Protein AF-A0AAD7XPH2-F1 (afdb_monomer)

Mean predicted aligned error: 10.43 Å

Radius of gyration: 23.82 Å; Cα contacts (8 Å, |Δi|>4): 207; chains: 1; bounding box: 63×34×75 Å

Structure (mmCIF, N/CA/C/O backbone):
data_AF-A0AAD7XPH2-F1
#
_entry.id   AF-A0AAD7XPH2-F1
#
loop_
_atom_site.group_PDB
_atom_site.id
_atom_site.type_symbol
_atom_site.label_atom_id
_atom_site.label_alt_id
_atom_site.label_comp_id
_atom_site.label_asym_id
_atom_site.label_entity_id
_atom_site.label_seq_id
_atom_site.pdbx_PDB_ins_code
_atom_site.Cartn_x
_atom_site.Cartn_y
_atom_site.Cartn_z
_atom_site.occupancy
_atom_site.B_iso_or_equiv
_atom_site.auth_seq_id
_atom_site.auth_comp_id
_atom_site.auth_asym_id
_atom_site.auth_atom_id
_atom_site.pdbx_PDB_model_num
ATOM 1 N N . MET A 1 1 ? -13.932 5.373 -12.415 1.00 23.44 1 MET A N 1
ATOM 2 C CA . MET A 1 1 ? -13.764 6.294 -13.561 1.00 23.44 1 MET A CA 1
ATOM 3 C C . MET A 1 1 ? -12.693 5.701 -14.463 1.00 23.44 1 MET A C 1
ATOM 5 O O . MET A 1 1 ? -11.522 5.794 -14.139 1.00 23.44 1 MET A O 1
ATOM 9 N N . ILE A 1 2 ? -13.086 4.987 -15.521 1.00 21.42 2 ILE A N 1
ATOM 10 C CA . ILE A 1 2 ? -12.140 4.381 -16.469 1.00 21.42 2 ILE A CA 1
ATOM 11 C C . ILE A 1 2 ? -11.779 5.467 -17.479 1.00 21.42 2 ILE A C 1
ATOM 13 O O . ILE A 1 2 ? -12.581 5.780 -18.357 1.00 21.42 2 ILE A O 1
ATOM 17 N N . ILE A 1 3 ? -10.597 6.069 -17.351 1.00 23.25 3 ILE A N 1
ATOM 18 C CA . ILE A 1 3 ? -10.075 6.948 -18.399 1.00 23.25 3 ILE A CA 1
ATOM 19 C C . ILE A 1 3 ? -9.411 6.061 -19.458 1.00 23.25 3 ILE A C 1
ATOM 21 O O . ILE A 1 3 ? -8.191 5.896 -19.503 1.00 23.25 3 ILE A O 1
ATOM 25 N N . GLY A 1 4 ? -10.250 5.438 -20.286 1.00 20.78 4 GLY A N 1
ATOM 26 C CA . GLY A 1 4 ? -9.824 4.737 -21.488 1.00 20.78 4 GLY A CA 1
ATOM 27 C C . GLY A 1 4 ? -9.455 5.752 -22.563 1.00 20.78 4 GLY A C 1
ATOM 28 O O . GLY A 1 4 ? -10.333 6.333 -23.196 1.00 20.78 4 GLY A O 1
ATOM 29 N N . PHE A 1 5 ? -8.160 5.971 -22.779 1.00 29.34 5 PHE A N 1
ATOM 30 C CA . PHE A 1 5 ? -7.697 6.663 -23.977 1.00 29.34 5 PHE A CA 1
ATOM 31 C C . PHE A 1 5 ? -7.566 5.644 -25.107 1.00 29.34 5 PHE A C 1
ATOM 33 O O . PHE A 1 5 ? -6.634 4.843 -25.139 1.00 29.34 5 PHE A O 1
ATOM 40 N N . TYR A 1 6 ? -8.536 5.670 -26.016 1.00 24.45 6 TYR A N 1
ATOM 41 C CA . TYR A 1 6 ? -8.485 4.970 -27.293 1.00 24.45 6 TYR A CA 1
ATOM 42 C C . TYR A 1 6 ? -7.555 5.756 -28.229 1.00 24.45 6 TYR A C 1
ATOM 44 O O . TYR A 1 6 ? -7.819 6.927 -28.500 1.00 24.45 6 TYR A O 1
ATOM 52 N N . PHE A 1 7 ? -6.486 5.136 -28.730 1.00 37.47 7 PHE A N 1
ATOM 53 C CA . PHE A 1 7 ? -5.688 5.686 -29.831 1.00 37.47 7 PHE A CA 1
ATOM 54 C C . PHE A 1 7 ? -5.761 4.747 -31.047 1.00 37.47 7 PHE A C 1
ATOM 56 O O . PHE A 1 7 ? -5.757 3.526 -30.872 1.00 37.47 7 PHE A O 1
ATOM 63 N N . PRO A 1 8 ? -5.896 5.295 -32.270 1.00 29.11 8 PRO A N 1
ATOM 64 C CA . PRO A 1 8 ? -6.189 4.520 -33.472 1.00 29.11 8 PRO A CA 1
ATOM 65 C C . PRO A 1 8 ? -4.962 3.738 -33.971 1.00 29.11 8 PRO A C 1
ATOM 67 O O . PRO A 1 8 ? -3.827 4.096 -33.644 1.00 29.11 8 PRO A O 1
ATOM 70 N N . PRO A 1 9 ? -5.165 2.685 -34.790 1.00 36.00 9 PRO A N 1
ATOM 71 C CA . PRO A 1 9 ? -4.072 1.918 -35.366 1.00 36.00 9 PRO A CA 1
ATOM 72 C C . PRO A 1 9 ? -3.280 2.770 -36.365 1.00 36.00 9 PRO A C 1
ATOM 74 O O . PRO A 1 9 ? -3.823 3.578 -37.118 1.00 36.00 9 PRO A O 1
ATOM 77 N N . THR A 1 10 ? -1.970 2.569 -36.328 1.00 55.06 10 THR A N 1
ATOM 78 C CA . THR A 1 10 ? -0.914 3.262 -37.064 1.00 55.06 10 THR A CA 1
ATOM 79 C C . THR A 1 10 ? -1.165 3.382 -38.569 1.00 55.06 10 THR A C 1
ATOM 81 O O . THR A 1 10 ? -1.324 2.383 -39.265 1.00 55.06 10 THR A O 1
ATOM 84 N N . GLN A 1 11 ? -1.055 4.603 -39.105 1.00 38.31 11 GLN A N 1
ATOM 85 C CA . GLN A 1 11 ? -0.681 4.820 -40.505 1.00 38.31 11 GLN A CA 1
ATOM 86 C C . GLN A 1 11 ? 0.318 5.979 -40.638 1.00 38.31 11 GLN A C 1
ATOM 88 O O . GLN A 1 11 ? -0.019 7.141 -40.441 1.00 38.31 11 GLN A O 1
ATOM 93 N N . GLY A 1 12 ? 1.552 5.631 -41.016 1.00 40.09 12 GLY A N 1
ATOM 94 C CA . GLY A 1 12 ? 2.289 6.369 -42.046 1.00 40.09 12 GLY A CA 1
ATOM 95 C C . GLY A 1 12 ? 2.934 7.713 -41.705 1.00 40.09 12 GLY A C 1
ATOM 96 O O . GLY A 1 12 ? 2.915 8.587 -42.564 1.00 40.09 12 GLY A O 1
ATOM 97 N N . VAL A 1 13 ? 3.570 7.882 -40.542 1.00 37.12 13 VAL A N 1
ATOM 98 C CA . VAL A 1 13 ? 4.530 8.992 -40.361 1.00 37.12 13 VAL A CA 1
ATOM 99 C C . VAL A 1 13 ? 5.952 8.424 -40.339 1.00 37.12 13 VAL A C 1
ATOM 101 O O . VAL A 1 13 ? 6.244 7.586 -39.482 1.00 37.12 13 VAL A O 1
ATOM 104 N N . PRO A 1 14 ? 6.843 8.824 -41.267 1.00 37.56 14 PRO A N 1
ATOM 105 C CA . PRO A 1 14 ? 8.228 8.379 -41.244 1.00 37.56 14 PRO A CA 1
ATOM 106 C C . PRO A 1 14 ? 8.937 9.008 -40.037 1.00 37.56 14 PRO A C 1
ATOM 108 O O . PRO A 1 14 ? 9.047 10.227 -39.929 1.00 37.56 14 PRO A O 1
ATOM 111 N N . LEU A 1 15 ? 9.394 8.158 -39.115 1.00 45.56 15 LEU A N 1
ATOM 112 C CA . LEU A 1 15 ? 10.233 8.518 -37.972 1.00 45.56 15 LEU A CA 1
ATOM 113 C C . LEU A 1 15 ? 11.634 8.884 -38.479 1.00 45.56 15 LEU A C 1
ATOM 115 O O . LEU A 1 15 ? 12.443 8.002 -38.756 1.00 45.56 15 LEU A O 1
ATOM 119 N N . VAL A 1 16 ? 11.912 10.179 -38.622 1.00 42.66 16 VAL A N 1
ATOM 120 C CA . VAL A 1 16 ? 13.263 10.694 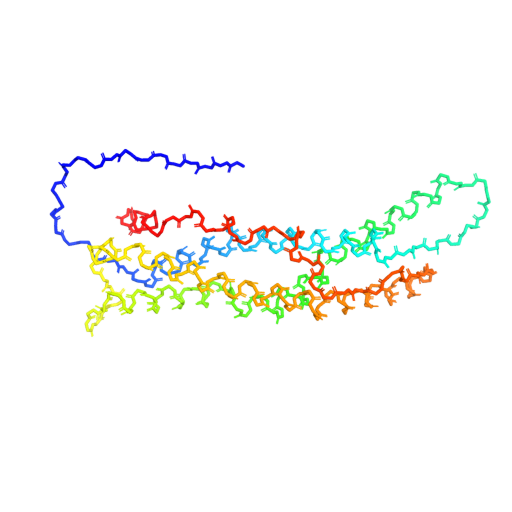-38.877 1.00 42.66 16 VAL A CA 1
ATOM 121 C C . VAL A 1 16 ? 13.888 11.125 -37.545 1.00 42.66 16 VAL A C 1
ATOM 123 O O . VAL A 1 16 ? 13.458 12.114 -36.971 1.00 42.66 16 VAL A O 1
ATOM 126 N N . ASN A 1 17 ? 14.866 10.320 -37.108 1.00 52.25 17 ASN A N 1
ATOM 127 C CA . ASN A 1 17 ? 16.106 10.582 -36.351 1.00 52.25 17 ASN A CA 1
ATOM 128 C C . ASN A 1 17 ? 16.144 11.477 -35.084 1.00 52.25 17 ASN A C 1
ATOM 130 O O . ASN A 1 17 ? 15.742 12.632 -35.100 1.00 52.25 17 ASN A O 1
ATOM 134 N N . ASP A 1 18 ? 16.823 10.920 -34.064 1.00 54.31 18 ASP A N 1
ATOM 135 C CA . ASP A 1 18 ? 17.390 11.516 -32.831 1.00 54.31 18 ASP A CA 1
ATOM 136 C C . ASP A 1 18 ? 16.492 11.790 -31.614 1.00 54.31 18 ASP A C 1
ATOM 138 O O . ASP A 1 18 ? 16.623 12.816 -30.957 1.00 54.31 18 ASP A O 1
ATOM 142 N N . ASP A 1 19 ? 15.687 10.810 -31.195 1.00 74.44 19 ASP A N 1
ATOM 143 C CA . ASP A 1 19 ? 15.034 10.873 -29.879 1.00 74.44 19 ASP A CA 1
ATOM 144 C C . ASP A 1 19 ? 15.706 9.933 -28.879 1.00 74.44 19 ASP A C 1
ATOM 146 O O . ASP A 1 19 ? 15.346 8.758 -28.750 1.00 74.44 19 ASP A O 1
ATOM 150 N N . TRP A 1 20 ? 16.708 10.465 -28.185 1.00 83.06 20 TRP A N 1
ATOM 151 C CA . TRP A 1 20 ? 17.305 9.856 -27.001 1.00 83.06 20 TRP A CA 1
ATOM 152 C C . TRP A 1 20 ? 16.447 10.175 -25.775 1.00 83.06 20 TRP A C 1
ATOM 154 O O . TRP A 1 20 ? 16.061 11.319 -25.555 1.00 83.06 20 TRP A O 1
ATOM 164 N N . VAL A 1 21 ? 16.160 9.170 -24.955 1.00 85.62 21 VAL A N 1
ATOM 165 C CA . VAL A 1 21 ? 15.344 9.307 -23.745 1.00 85.62 21 VAL A CA 1
ATOM 166 C C . VAL A 1 21 ? 16.246 9.279 -22.525 1.00 85.62 21 VAL A C 1
ATOM 168 O O . VAL A 1 21 ? 16.999 8.326 -22.354 1.00 85.62 21 VAL A O 1
ATOM 171 N N . GLN A 1 22 ? 16.137 10.291 -21.661 1.00 88.56 22 GLN A N 1
ATOM 172 C CA . GLN A 1 22 ? 16.806 10.326 -20.357 1.00 88.56 22 GLN A CA 1
ATOM 173 C C . GLN A 1 22 ? 16.155 9.307 -19.407 1.00 88.56 22 GLN A C 1
ATOM 175 O O . GLN A 1 22 ? 15.044 9.528 -18.916 1.00 88.56 22 GLN A O 1
ATOM 180 N N . VAL A 1 23 ? 16.850 8.199 -19.149 1.00 88.88 23 VAL A N 1
ATOM 181 C CA . VAL A 1 23 ? 16.379 7.046 -18.367 1.00 88.88 23 VAL A CA 1
ATOM 182 C C . VAL A 1 23 ? 16.017 7.453 -16.946 1.00 88.88 23 VAL A C 1
ATOM 184 O O . VAL A 1 23 ? 14.942 7.100 -16.475 1.00 88.88 23 VAL A O 1
ATOM 187 N N . ASP A 1 24 ? 16.853 8.259 -16.288 1.00 89.06 24 ASP A N 1
ATOM 188 C CA . ASP A 1 24 ? 16.606 8.700 -14.909 1.00 89.06 24 ASP A CA 1
ATOM 189 C C . ASP A 1 24 ? 15.318 9.516 -14.784 1.00 89.06 24 ASP A C 1
ATOM 191 O O . ASP A 1 24 ? 14.524 9.310 -13.866 1.00 89.06 24 ASP A O 1
ATOM 195 N N . ARG A 1 25 ? 15.069 1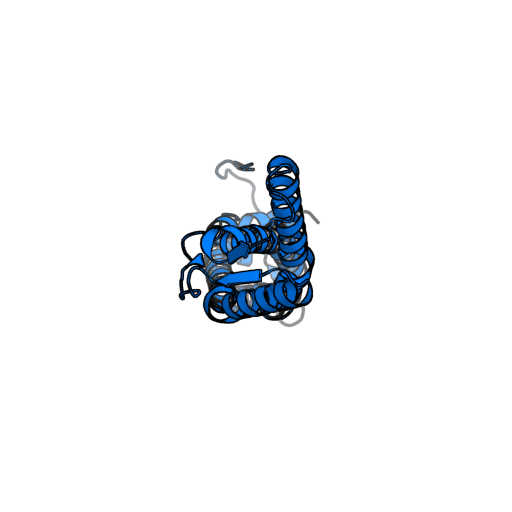0.412 -15.745 1.00 87.38 25 ARG A N 1
ATOM 196 C CA . ARG A 1 25 ? 13.858 11.239 -15.765 1.00 87.38 25 ARG A CA 1
ATOM 197 C C . ARG A 1 25 ? 12.620 10.393 -16.051 1.00 87.38 25 ARG A C 1
ATOM 199 O O . ARG A 1 25 ? 11.602 10.571 -15.389 1.00 87.38 25 ARG A O 1
ATOM 206 N N . LEU A 1 26 ? 12.703 9.463 -17.005 1.00 87.06 26 LEU A N 1
ATOM 207 C CA . LEU A 1 26 ? 11.619 8.517 -17.288 1.00 87.06 26 LEU A CA 1
ATOM 208 C C . LEU A 1 26 ? 11.301 7.659 -16.054 1.00 87.06 26 LEU A C 1
ATOM 210 O O . LEU A 1 26 ? 10.137 7.540 -15.677 1.00 87.06 26 LEU A O 1
ATOM 214 N N . ALA A 1 27 ? 12.328 7.119 -15.401 1.00 90.12 27 ALA A N 1
ATOM 215 C CA . ALA A 1 27 ? 12.192 6.291 -14.213 1.00 90.12 27 ALA A CA 1
ATOM 216 C C . ALA A 1 27 ? 11.533 7.041 -13.049 1.00 90.12 27 ALA A C 1
ATOM 218 O O . ALA A 1 27 ? 10.595 6.529 -12.444 1.00 90.12 27 ALA A O 1
ATOM 219 N N . GLN A 1 28 ? 11.960 8.277 -12.774 1.00 90.19 28 GLN A N 1
ATOM 220 C CA . GLN A 1 28 ? 11.346 9.128 -11.748 1.00 90.19 28 GLN A CA 1
ATOM 221 C C . GLN A 1 28 ? 9.880 9.463 -12.057 1.00 90.19 28 GLN A C 1
ATOM 223 O O . GLN A 1 28 ? 9.034 9.453 -11.158 1.00 90.19 28 GLN A O 1
ATOM 228 N N . HIS A 1 29 ? 9.554 9.730 -13.324 1.00 86.81 29 HIS A N 1
ATOM 229 C CA . HIS A 1 29 ? 8.175 10.001 -13.740 1.00 86.81 29 HIS A CA 1
ATOM 230 C C . HIS A 1 29 ? 7.276 8.781 -13.566 1.00 86.81 29 HIS A C 1
ATOM 232 O O . HIS A 1 29 ? 6.187 8.894 -13.010 1.00 86.81 29 HIS A O 1
ATOM 238 N N . MET A 1 30 ? 7.736 7.606 -13.988 1.00 86.81 30 MET A N 1
ATOM 239 C CA . MET A 1 30 ? 6.978 6.367 -13.811 1.00 86.81 30 MET A CA 1
ATOM 240 C C . MET A 1 30 ? 6.808 6.014 -12.333 1.00 86.81 30 MET A C 1
ATOM 242 O O . MET A 1 30 ? 5.706 5.692 -11.898 1.00 86.81 30 MET A O 1
ATOM 246 N N . ALA A 1 31 ? 7.879 6.135 -11.549 1.00 88.94 31 ALA A N 1
ATOM 247 C CA . ALA A 1 31 ? 7.855 5.837 -10.126 1.00 88.94 31 ALA A CA 1
ATOM 248 C C . ALA A 1 31 ? 6.913 6.756 -9.344 1.00 88.94 31 ALA A C 1
ATOM 250 O O . ALA A 1 31 ? 6.159 6.280 -8.499 1.00 88.94 31 ALA A O 1
ATOM 251 N N . SER A 1 32 ? 6.932 8.061 -9.629 1.00 87.62 32 SER A N 1
ATOM 252 C CA . SER A 1 32 ? 6.015 9.005 -8.981 1.00 87.62 32 SER A CA 1
ATOM 253 C C . SER A 1 32 ? 4.564 8.740 -9.380 1.00 87.62 32 SER A C 1
ATOM 255 O O . SER A 1 32 ? 3.703 8.716 -8.507 1.00 87.62 32 SER A O 1
ATOM 257 N N . HIS A 1 33 ? 4.293 8.441 -10.654 1.00 84.81 33 HIS A N 1
ATOM 258 C CA . HIS A 1 33 ? 2.954 8.054 -11.094 1.00 84.81 33 HIS A CA 1
ATOM 259 C C . HIS A 1 33 ? 2.452 6.791 -10.383 1.00 84.81 33 HIS A C 1
ATOM 261 O O . HIS A 1 33 ? 1.348 6.794 -9.851 1.00 84.81 33 HIS A O 1
ATOM 267 N N . TRP A 1 34 ? 3.252 5.721 -10.316 1.00 84.06 34 TRP A N 1
ATOM 268 C CA . TRP A 1 34 ? 2.865 4.527 -9.558 1.00 84.06 34 TRP A CA 1
ATOM 269 C C . TRP A 1 34 ? 2.620 4.829 -8.088 1.00 84.06 34 TRP A C 1
ATOM 271 O O . TRP A 1 34 ? 1.635 4.360 -7.525 1.00 84.06 34 TRP A O 1
ATOM 281 N N . HIS A 1 35 ? 3.487 5.624 -7.468 1.00 85.88 35 HIS A N 1
ATOM 282 C CA . HIS A 1 35 ? 3.354 5.941 -6.057 1.00 85.88 35 HIS A CA 1
ATOM 283 C C . HIS A 1 35 ? 2.054 6.694 -5.753 1.00 85.88 35 HIS A C 1
ATOM 285 O O . HIS A 1 35 ? 1.261 6.226 -4.940 1.00 85.88 35 HIS A O 1
ATOM 291 N N . PHE A 1 36 ? 1.812 7.812 -6.440 1.00 86.06 36 PHE A N 1
ATOM 292 C CA . PHE A 1 36 ? 0.704 8.713 -6.120 1.00 86.06 36 PHE A CA 1
ATOM 293 C C . PHE A 1 36 ? -0.636 8.270 -6.713 1.00 86.06 36 PHE A C 1
ATOM 295 O O . PHE A 1 36 ? -1.660 8.360 -6.041 1.00 86.06 36 PHE A O 1
ATOM 302 N N . ASP A 1 37 ? -0.654 7.765 -7.948 1.00 82.44 37 ASP A N 1
ATOM 303 C CA . ASP A 1 37 ? -1.921 7.469 -8.631 1.00 82.44 37 ASP A CA 1
ATOM 304 C C . ASP A 1 37 ? -2.436 6.053 -8.336 1.00 82.44 37 ASP A C 1
ATOM 306 O O . ASP A 1 37 ? -3.615 5.774 -8.562 1.00 82.44 37 ASP A O 1
ATOM 310 N N . HIS A 1 38 ? -1.579 5.162 -7.820 1.00 83.31 38 HIS A N 1
ATOM 311 C CA . HIS A 1 38 ? -1.920 3.749 -7.620 1.00 83.31 38 HIS A CA 1
ATOM 312 C C . HIS A 1 38 ? -1.668 3.267 -6.194 1.00 83.31 38 HIS A C 1
ATOM 314 O O . HIS A 1 38 ? -2.590 2.797 -5.527 1.00 83.31 38 HIS A O 1
ATOM 320 N N . LEU A 1 39 ? -0.433 3.388 -5.704 1.00 84.88 39 LEU A N 1
ATOM 321 C CA . LEU A 1 39 ? -0.029 2.751 -4.451 1.00 84.88 39 LEU A CA 1
ATOM 322 C C . LEU A 1 39 ? -0.565 3.476 -3.205 1.00 84.88 39 LEU A C 1
ATOM 324 O O . LEU A 1 39 ? -1.019 2.812 -2.277 1.00 84.88 39 LEU A O 1
ATOM 328 N N . GLU A 1 40 ? -0.571 4.811 -3.182 1.00 85.94 40 GLU A N 1
ATOM 329 C CA . GLU A 1 40 ? -1.169 5.594 -2.088 1.00 85.94 40 GLU A CA 1
ATOM 330 C C . GLU A 1 40 ? -2.687 5.353 -1.939 1.00 85.94 40 GLU A C 1
ATOM 332 O O . GLU A 1 40 ? -3.133 5.047 -0.824 1.00 85.94 40 GLU A O 1
ATOM 337 N N . PRO A 1 41 ? -3.502 5.413 -3.016 1.00 85.25 41 PRO A N 1
ATOM 338 C CA . PRO A 1 41 ? -4.914 5.046 -2.945 1.00 85.25 41 PRO A CA 1
ATOM 339 C C . PRO A 1 41 ? -5.131 3.617 -2.450 1.00 85.25 41 PRO A C 1
ATOM 341 O O . PRO A 1 41 ? -5.983 3.391 -1.590 1.00 85.25 41 PRO A O 1
ATOM 344 N N . LEU A 1 42 ? -4.333 2.663 -2.941 1.00 84.50 42 LEU A N 1
ATOM 345 C CA . LEU A 1 42 ? -4.406 1.268 -2.515 1.00 84.50 42 LEU A CA 1
ATOM 346 C C . LEU A 1 42 ? -4.120 1.114 -1.017 1.00 84.50 42 LEU A C 1
ATOM 348 O O . LEU A 1 42 ? -4.816 0.363 -0.329 1.00 84.50 42 LEU A O 1
ATOM 352 N N . ALA A 1 43 ? -3.118 1.826 -0.498 1.00 87.25 43 ALA A N 1
ATOM 353 C CA . ALA A 1 43 ? -2.801 1.830 0.924 1.00 87.25 43 ALA A CA 1
ATOM 354 C C . ALA A 1 43 ? -3.967 2.388 1.749 1.00 87.25 43 ALA A C 1
ATOM 356 O O . ALA A 1 43 ? -4.414 1.747 2.700 1.00 87.25 43 ALA A O 1
ATOM 357 N N . SER A 1 44 ? -4.511 3.539 1.339 1.00 88.00 44 SER A N 1
ATOM 358 C CA . SER A 1 44 ? -5.659 4.171 1.997 1.00 88.00 44 SER A CA 1
ATOM 359 C C . SER A 1 44 ? -6.887 3.254 2.030 1.00 88.00 44 SER A C 1
ATOM 361 O O . SER A 1 44 ? -7.496 3.060 3.086 1.00 88.00 44 SER A O 1
ATOM 363 N N . GLU A 1 45 ? -7.213 2.621 0.901 1.00 87.19 45 GLU A N 1
ATOM 364 C CA . GLU A 1 45 ? -8.329 1.679 0.805 1.00 87.19 45 GLU A CA 1
ATOM 365 C C . GLU A 1 45 ? -8.093 0.435 1.672 1.00 87.19 45 GLU A C 1
ATOM 367 O O . GLU A 1 45 ? -8.996 -0.013 2.383 1.00 87.19 45 GLU A O 1
ATOM 372 N N . SER A 1 46 ? -6.859 -0.071 1.702 1.00 87.56 46 SER A N 1
ATOM 373 C CA . SER A 1 46 ? -6.476 -1.185 2.572 1.00 87.56 46 SER A CA 1
ATOM 374 C C . SER A 1 46 ? -6.671 -0.834 4.049 1.00 87.56 46 SER A C 1
ATOM 376 O O . SER A 1 46 ? -7.222 -1.643 4.798 1.00 87.56 46 SER A O 1
ATOM 378 N N . TYR A 1 47 ? -6.313 0.381 4.488 1.00 90.88 47 TYR A N 1
ATOM 379 C CA . TYR A 1 47 ? -6.570 0.802 5.870 1.00 90.88 47 TYR A CA 1
ATOM 380 C C . TYR A 1 47 ? -8.065 0.842 6.188 1.00 90.88 47 TYR A C 1
ATOM 382 O O . TYR A 1 47 ? -8.498 0.399 7.259 1.00 90.88 47 TYR A O 1
ATOM 390 N N . ALA A 1 48 ? -8.864 1.379 5.263 1.00 89.50 48 ALA A N 1
ATOM 391 C CA . ALA A 1 48 ? -10.305 1.495 5.428 1.00 89.50 48 ALA A CA 1
ATOM 392 C C . ALA A 1 48 ? -10.963 0.118 5.580 1.00 89.50 48 ALA A C 1
ATOM 394 O O . ALA A 1 48 ? -11.774 -0.094 6.486 1.00 89.50 48 ALA A O 1
ATOM 395 N N . GLN A 1 49 ? -10.562 -0.843 4.752 1.00 89.06 49 GLN A N 1
ATOM 396 C CA . GLN A 1 49 ? -11.082 -2.203 4.813 1.00 89.06 49 GLN A CA 1
ATOM 397 C C . GLN A 1 49 ? -10.614 -2.954 6.062 1.00 89.06 49 GLN A C 1
ATOM 399 O O . GLN A 1 49 ? -11.445 -3.525 6.767 1.00 89.06 49 GLN A O 1
ATOM 404 N N . VAL A 1 50 ? -9.317 -2.907 6.387 1.00 89.75 50 VAL A N 1
ATOM 405 C CA . V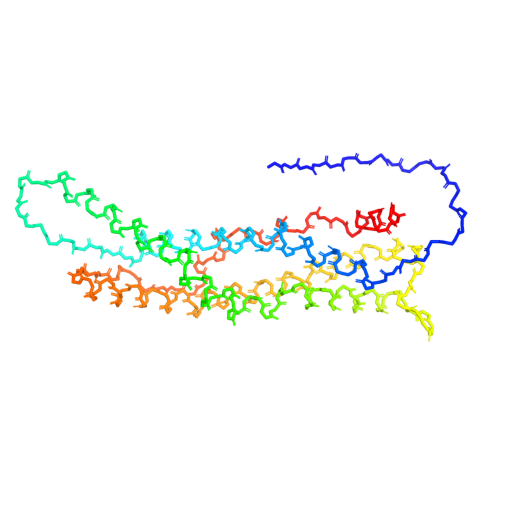AL A 1 50 ? -8.758 -3.565 7.582 1.00 89.75 50 VAL A CA 1
ATOM 406 C C . VAL A 1 50 ? -9.426 -3.045 8.853 1.00 89.75 50 VAL A C 1
ATOM 408 O O . VAL A 1 50 ? -9.872 -3.834 9.683 1.00 89.75 50 VAL A O 1
ATOM 411 N N . SER A 1 51 ? -9.534 -1.723 9.009 1.00 92.19 51 SER A N 1
ATOM 412 C CA . SER A 1 51 ? -10.174 -1.119 10.186 1.00 92.19 51 SER A CA 1
ATOM 413 C C . SER A 1 51 ? -11.651 -1.503 10.304 1.00 92.19 51 SER A C 1
ATOM 415 O O . SER A 1 51 ? -12.104 -1.851 11.394 1.00 92.19 51 SER A O 1
ATOM 417 N N . THR A 1 52 ? -12.383 -1.515 9.186 1.00 90.81 52 THR A N 1
ATOM 418 C CA . THR A 1 52 ? -13.787 -1.949 9.142 1.00 90.81 52 THR A CA 1
ATOM 419 C C . THR A 1 52 ? -13.921 -3.414 9.553 1.00 90.81 52 THR A C 1
ATOM 421 O O . THR A 1 52 ? -14.717 -3.728 10.436 1.00 90.81 52 THR A O 1
ATOM 424 N N . MET A 1 53 ? -13.103 -4.303 8.982 1.00 88.69 53 MET A N 1
ATOM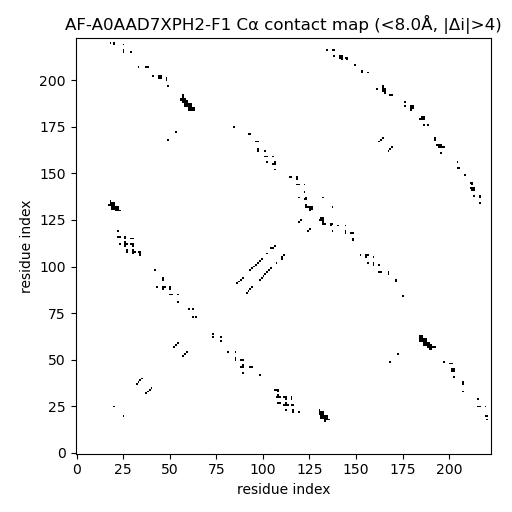 425 C CA . MET A 1 53 ? -13.101 -5.728 9.324 1.00 88.69 53 MET A CA 1
ATOM 426 C C . MET A 1 53 ? -12.788 -5.947 10.803 1.00 88.69 53 MET A C 1
ATOM 428 O O . MET A 1 53 ? -13.510 -6.667 11.486 1.00 88.69 53 MET A O 1
ATOM 432 N N . LEU A 1 54 ? -11.751 -5.296 11.330 1.00 89.44 54 LEU A N 1
ATOM 433 C CA . LEU A 1 54 ? -11.382 -5.415 12.739 1.00 89.44 54 LEU A CA 1
ATOM 434 C C . LEU A 1 54 ? -12.535 -5.015 13.670 1.00 89.44 54 LEU A C 1
ATOM 436 O O . LEU A 1 54 ? -12.854 -5.748 14.607 1.00 89.44 54 LEU A O 1
ATOM 440 N N . LEU A 1 55 ? -13.174 -3.876 13.405 1.00 89.62 55 LEU A N 1
ATOM 441 C CA . LEU A 1 55 ? -14.215 -3.331 14.277 1.00 89.62 55 LEU A CA 1
ATOM 442 C C . LEU A 1 55 ? -15.552 -4.066 14.161 1.00 89.62 55 LEU A C 1
ATOM 444 O O . LEU A 1 55 ? -16.256 -4.194 15.159 1.00 89.62 55 LEU A O 1
ATOM 448 N N . GLN A 1 56 ? -15.905 -4.565 12.976 1.00 87.94 56 GLN A N 1
ATOM 449 C CA . GLN A 1 56 ? -17.172 -5.267 12.759 1.00 87.94 56 GLN A CA 1
ATOM 450 C C . GLN A 1 56 ? -17.067 -6.758 13.106 1.00 87.94 56 GLN A C 1
ATOM 452 O O . GLN A 1 56 ? -17.883 -7.288 13.874 1.00 87.94 56 GLN A O 1
ATOM 457 N N . ASP A 1 57 ? -16.032 -7.421 12.587 1.00 87.88 57 ASP A N 1
ATOM 458 C CA . ASP A 1 57 ? -15.933 -8.881 12.574 1.00 87.88 57 ASP A CA 1
ATOM 459 C C . ASP A 1 57 ? -15.129 -9.426 13.765 1.00 87.88 57 ASP A C 1
ATOM 461 O O . ASP A 1 57 ? -15.363 -10.560 14.188 1.00 87.88 57 ASP A O 1
ATOM 465 N N . HIS A 1 58 ? -14.194 -8.652 14.328 1.00 89.06 58 HIS A N 1
ATOM 466 C CA . HIS A 1 58 ? -13.254 -9.158 15.341 1.00 89.06 58 HIS A CA 1
ATOM 467 C C . HIS A 1 58 ? -13.439 -8.569 16.736 1.00 89.06 58 HIS A C 1
ATOM 469 O O . HIS A 1 58 ? -13.043 -9.217 17.705 1.00 89.06 58 HIS A O 1
ATOM 475 N N . LEU A 1 59 ? -14.056 -7.397 16.870 1.00 88.25 59 LEU A N 1
ATOM 476 C CA . LEU A 1 59 ? -14.245 -6.726 18.155 1.00 88.25 59 LEU A CA 1
ATOM 477 C C . LEU A 1 59 ? -15.725 -6.648 18.535 1.00 88.25 59 LEU A C 1
ATOM 479 O O . LEU A 1 59 ? -16.599 -6.400 17.705 1.00 88.25 59 LEU A O 1
ATOM 483 N N . ASP A 1 60 ? -16.006 -6.874 19.815 1.00 87.06 60 ASP A N 1
ATOM 484 C CA . ASP A 1 60 ? -17.266 -6.510 20.450 1.00 87.06 60 ASP A CA 1
ATOM 485 C C . ASP A 1 60 ? -17.003 -5.530 21.589 1.00 87.06 60 ASP A C 1
ATOM 487 O O . ASP A 1 60 ? -16.164 -5.787 22.457 1.00 87.06 60 ASP A O 1
ATOM 491 N N . LEU A 1 61 ? -17.717 -4.407 21.560 1.00 85.88 61 LEU A N 1
ATOM 492 C CA . LEU A 1 61 ? -17.613 -3.344 22.554 1.00 85.88 61 LEU A CA 1
ATOM 493 C C . LEU A 1 61 ? -18.812 -3.423 23.493 1.00 85.88 61 LEU A C 1
ATOM 495 O O . LEU A 1 61 ? -19.958 -3.243 23.061 1.00 85.88 61 LEU A O 1
ATOM 499 N N . ASP A 1 62 ? -18.510 -3.661 24.763 1.00 82.75 62 ASP A N 1
ATOM 500 C CA . ASP A 1 62 ? -19.437 -3.644 25.885 1.00 82.75 62 ASP A CA 1
ATOM 501 C C . ASP A 1 62 ? -19.249 -2.308 26.614 1.00 82.75 62 ASP A C 1
ATOM 503 O O . ASP A 1 62 ? -18.324 -2.113 27.410 1.00 82.75 62 ASP A O 1
ATOM 507 N N . LEU A 1 63 ? -20.081 -1.340 26.236 1.00 74.38 63 LEU A N 1
ATOM 508 C CA . LEU A 1 63 ? -20.217 -0.097 26.979 1.00 74.38 63 LEU A CA 1
ATOM 509 C C . LEU A 1 63 ? -21.207 -0.384 28.104 1.00 74.38 63 LEU A C 1
ATOM 511 O O . LEU A 1 63 ? -22.335 -0.776 27.830 1.00 74.38 63 LEU A O 1
ATOM 515 N N . ASP A 1 64 ? -20.777 -0.245 29.352 1.00 66.88 64 ASP A N 1
ATOM 516 C CA . ASP A 1 64 ? -21.617 -0.518 30.519 1.00 66.88 64 ASP A CA 1
ATOM 517 C C . ASP A 1 64 ? -22.898 0.346 30.453 1.00 66.88 64 ASP A C 1
ATOM 519 O O . ASP A 1 64 ? -22.778 1.578 30.421 1.00 66.88 64 ASP A O 1
ATOM 523 N N . PRO A 1 65 ? -24.106 -0.248 30.368 1.00 56.16 65 PRO A N 1
ATOM 524 C CA . PRO A 1 65 ? -25.354 0.499 30.325 1.00 56.16 65 PRO A CA 1
ATOM 525 C C . PRO A 1 65 ? -25.625 1.050 31.723 1.00 56.16 65 PRO A C 1
ATOM 527 O O . PRO A 1 65 ? -26.246 0.414 32.573 1.00 56.16 65 PRO A O 1
ATOM 530 N N . ARG A 1 66 ? -25.109 2.246 31.993 1.00 56.38 66 ARG A N 1
ATOM 531 C CA . ARG A 1 66 ? -25.540 3.015 33.154 1.00 56.38 66 ARG A CA 1
ATOM 532 C C . ARG A 1 66 ? -26.903 3.609 32.789 1.00 56.38 66 ARG A C 1
ATOM 534 O O . ARG A 1 66 ? -26.948 4.579 32.049 1.00 56.38 66 ARG A O 1
ATOM 541 N N . ASP A 1 67 ? -27.950 2.956 33.292 1.00 52.09 67 ASP A N 1
ATOM 542 C CA . ASP A 1 67 ? -29.387 3.259 33.188 1.00 52.09 67 ASP A CA 1
ATOM 543 C C . ASP A 1 67 ? -30.121 2.809 31.902 1.00 52.09 67 ASP A C 1
ATOM 545 O O . ASP A 1 67 ? -29.812 3.189 30.777 1.00 52.09 67 ASP A O 1
ATOM 549 N N . GLU A 1 68 ? -31.146 1.964 32.096 1.00 53.72 68 GLU A N 1
ATOM 550 C CA . GLU A 1 68 ? -31.966 1.313 31.056 1.00 53.72 68 GLU A CA 1
ATOM 551 C C . GLU A 1 68 ? -32.939 2.266 30.318 1.00 53.72 68 GLU A C 1
ATOM 553 O O . GLU A 1 68 ? -33.611 1.836 29.378 1.00 53.72 68 GLU A O 1
ATOM 558 N N . ASP A 1 69 ? -33.002 3.550 30.695 1.00 55.44 69 ASP A N 1
ATOM 559 C CA . ASP A 1 69 ? -33.903 4.555 30.092 1.00 55.44 69 ASP A CA 1
ATOM 560 C C . ASP A 1 69 ? -33.277 5.285 28.873 1.00 55.44 69 ASP A C 1
ATOM 562 O O . ASP A 1 69 ? -33.990 5.903 28.084 1.00 55.44 69 ASP A O 1
ATOM 566 N N . ASP A 1 70 ? -31.965 5.116 28.635 1.00 56.22 70 ASP A N 1
ATOM 567 C CA . ASP A 1 70 ? -31.163 5.867 27.647 1.00 56.22 70 ASP A CA 1
ATOM 568 C C . ASP A 1 70 ? -30.595 4.981 26.508 1.00 56.22 70 ASP A C 1
ATOM 570 O O . ASP A 1 70 ? -29.467 5.139 26.031 1.00 56.22 70 ASP A O 1
ATOM 574 N N . ASN A 1 71 ? -31.389 4.024 26.012 1.00 61.22 71 ASN A N 1
ATOM 575 C CA . ASN A 1 71 ? -30.982 3.110 24.925 1.00 61.22 71 ASN A CA 1
ATOM 576 C C . ASN A 1 71 ? -30.525 3.824 23.634 1.00 61.22 71 ASN A C 1
ATOM 578 O O . ASN A 1 71 ? -29.701 3.291 22.885 1.00 61.22 71 ASN A O 1
ATOM 582 N N . VAL A 1 72 ? -31.055 5.020 23.352 1.00 63.25 72 VAL A N 1
ATOM 583 C CA . VAL A 1 72 ? -30.634 5.821 22.189 1.00 63.25 72 VAL A CA 1
ATOM 584 C C . VAL A 1 72 ? -29.234 6.399 22.411 1.00 63.25 72 VAL A C 1
ATOM 586 O O . VAL A 1 72 ? -28.392 6.305 21.516 1.00 63.25 72 VAL A O 1
ATOM 589 N N . ASP A 1 73 ? -28.949 6.911 23.608 1.00 73.56 73 ASP A N 1
ATOM 590 C CA . ASP A 1 73 ? -27.660 7.528 23.937 1.00 73.56 73 ASP A CA 1
ATOM 591 C C . ASP A 1 73 ? -26.536 6.490 24.015 1.00 73.56 73 ASP A C 1
ATOM 593 O O . ASP A 1 73 ? -25.408 6.758 23.597 1.00 73.56 73 ASP A O 1
ATOM 597 N N . HIS A 1 74 ? -26.850 5.262 24.436 1.00 76.56 74 HIS A N 1
ATOM 598 C CA . HIS A 1 74 ? -25.904 4.145 24.411 1.00 76.56 74 HIS A CA 1
ATOM 599 C C . HIS A 1 74 ? -25.483 3.754 22.988 1.00 76.56 74 HIS A C 1
ATOM 601 O O . HIS A 1 74 ? -24.292 3.597 22.704 1.00 76.56 74 HIS A O 1
ATOM 607 N N . GLY A 1 75 ? -26.449 3.657 22.068 1.00 78.94 75 GLY A N 1
ATOM 608 C CA . GLY A 1 75 ? -26.183 3.373 20.658 1.00 78.94 75 GLY A CA 1
ATOM 609 C C . GLY A 1 75 ? -25.343 4.464 19.990 1.00 78.94 75 GLY A C 1
ATOM 610 O O . GLY A 1 75 ? -24.410 4.154 19.243 1.00 78.94 75 GLY A O 1
ATOM 611 N N . VAL A 1 76 ? -25.623 5.733 20.307 1.00 85.12 76 VAL A N 1
ATOM 612 C CA . VAL A 1 76 ? -24.839 6.883 19.828 1.00 85.12 76 VAL A CA 1
ATOM 613 C C . VAL A 1 76 ? -23.419 6.849 20.389 1.00 85.12 76 VAL A C 1
ATOM 615 O O . VAL A 1 76 ? -22.464 6.989 19.626 1.00 85.12 76 VAL A O 1
ATOM 618 N N . LEU A 1 77 ? -23.250 6.597 21.689 1.00 84.75 77 LEU A N 1
ATOM 619 C CA . LEU A 1 77 ? -21.929 6.503 22.309 1.00 84.75 77 LEU A CA 1
ATOM 620 C C . LEU A 1 77 ? -21.107 5.355 21.707 1.00 84.75 77 LEU A C 1
ATOM 622 O O . LEU A 1 77 ? -19.926 5.529 21.405 1.00 84.75 77 LEU A O 1
ATOM 626 N N . LYS A 1 78 ? -21.731 4.194 21.469 1.00 85.12 78 LYS A N 1
ATOM 627 C CA . LYS A 1 78 ? -21.078 3.062 20.795 1.00 85.12 78 LYS A CA 1
ATOM 628 C C . LYS A 1 78 ? -20.615 3.437 19.395 1.00 85.12 78 LYS A C 1
ATOM 630 O O . LYS A 1 78 ? -19.472 3.143 19.048 1.00 85.12 78 LYS A O 1
ATOM 635 N N . ALA A 1 79 ? -21.466 4.104 18.618 1.00 87.25 79 ALA A N 1
ATOM 636 C CA . ALA A 1 79 ? -21.109 4.578 17.287 1.00 87.25 79 ALA A CA 1
ATOM 637 C C . ALA A 1 79 ? -19.920 5.552 17.336 1.00 87.25 79 ALA A C 1
ATOM 639 O O . ALA A 1 79 ? -18.940 5.340 16.630 1.00 87.25 79 ALA A O 1
ATOM 640 N N . GLN A 1 80 ? -19.938 6.535 18.241 1.00 89.44 80 GLN A N 1
ATOM 641 C CA . GLN A 1 80 ? -18.854 7.513 18.395 1.00 89.44 80 GLN A CA 1
ATOM 642 C C . GLN A 1 80 ? -17.519 6.873 18.795 1.00 89.44 80 GLN A C 1
ATOM 644 O O . GLN A 1 80 ? -16.466 7.259 18.288 1.00 89.44 80 GLN A O 1
ATOM 649 N N . VAL A 1 81 ? -17.543 5.876 19.685 1.00 89.62 81 VAL A N 1
ATOM 650 C CA . VAL A 1 81 ? -16.338 5.118 20.052 1.00 89.62 81 VAL A CA 1
ATOM 651 C C . VAL A 1 81 ? -15.804 4.345 18.847 1.00 89.62 81 VAL A C 1
ATOM 653 O O . VAL A 1 81 ? -14.602 4.384 18.588 1.00 89.62 81 VAL A O 1
ATOM 656 N N . ILE A 1 82 ? -16.676 3.660 18.099 1.00 90.19 82 ILE A N 1
ATOM 657 C CA . ILE A 1 82 ? -16.282 2.914 16.895 1.00 90.19 82 ILE A CA 1
ATOM 658 C C . ILE A 1 82 ? -15.671 3.861 15.861 1.00 90.19 82 ILE A C 1
ATOM 660 O O . ILE A 1 82 ? -14.582 3.581 15.368 1.00 90.19 82 ILE A O 1
ATOM 664 N N . GLU A 1 83 ? -16.316 4.993 15.583 1.00 91.12 83 GLU A N 1
ATOM 665 C CA . GLU A 1 83 ? -15.825 6.009 14.647 1.00 91.12 83 GLU A CA 1
ATOM 666 C C . GLU A 1 83 ? -14.475 6.588 15.091 1.00 91.12 83 GLU A C 1
ATOM 668 O O . GLU A 1 83 ? -13.550 6.709 14.285 1.00 91.12 83 GLU A O 1
ATOM 673 N N . GLY A 1 84 ? -14.322 6.888 16.384 1.00 92.31 84 GLY A N 1
ATOM 674 C CA . GLY A 1 84 ? -13.071 7.393 16.946 1.00 92.31 84 GLY A CA 1
ATOM 675 C C . GLY A 1 84 ? -11.921 6.393 16.812 1.00 92.31 84 GLY A C 1
ATOM 676 O O . GLY A 1 84 ? -10.824 6.755 16.381 1.00 92.31 84 GLY A O 1
ATOM 677 N N . VAL A 1 85 ? -12.171 5.118 17.122 1.00 92.00 85 VAL A N 1
ATOM 678 C CA . VAL A 1 85 ? -11.170 4.055 16.958 1.00 92.00 85 VAL A CA 1
ATOM 679 C C . VAL A 1 85 ? -10.863 3.823 15.483 1.00 92.00 85 VAL A C 1
ATOM 681 O O . VAL A 1 85 ? -9.695 3.708 15.122 1.00 92.00 85 VAL A O 1
ATOM 684 N N . GLN A 1 86 ? -11.875 3.799 14.616 1.00 93.50 86 GLN A N 1
ATOM 685 C CA . GLN A 1 86 ? -11.694 3.636 13.176 1.00 93.50 86 GLN A CA 1
ATOM 686 C C . GLN A 1 86 ? -10.816 4.747 12.594 1.00 93.50 86 GLN A C 1
ATOM 688 O O . GLN A 1 86 ? -9.872 4.459 11.859 1.00 93.50 86 GLN A O 1
ATOM 693 N N . SER A 1 87 ? -11.076 5.997 12.978 1.00 94.31 87 SER A N 1
ATOM 694 C CA . SER A 1 87 ? -10.275 7.157 12.583 1.00 94.31 87 SER A CA 1
ATOM 695 C C . SER A 1 87 ? -8.824 7.034 13.057 1.00 94.31 87 SER A C 1
ATOM 697 O O . SER A 1 87 ? -7.895 7.219 12.271 1.00 94.31 87 SER A O 1
ATOM 699 N N . TYR A 1 88 ? -8.602 6.619 14.309 1.00 93.31 88 TYR A N 1
ATOM 700 C CA . TYR A 1 88 ? -7.254 6.373 14.830 1.00 93.31 88 TYR A CA 1
ATOM 701 C C . TYR A 1 88 ? -6.518 5.257 14.071 1.00 93.31 88 TYR A C 1
ATOM 703 O O . TYR A 1 88 ? -5.331 5.384 13.754 1.00 93.31 88 TYR A O 1
ATOM 711 N N . LEU A 1 89 ? -7.221 4.170 13.742 1.00 93.50 89 LEU A N 1
ATOM 712 C CA . LEU A 1 89 ? -6.666 3.065 12.966 1.00 93.50 89 LEU A CA 1
ATOM 713 C C . LEU A 1 89 ? -6.237 3.515 11.571 1.00 93.50 89 LEU A C 1
ATOM 715 O O . LEU A 1 89 ? -5.106 3.244 11.175 1.00 93.50 89 LEU A O 1
ATOM 719 N N . GLN A 1 90 ? -7.121 4.205 10.851 1.00 92.81 90 GLN A N 1
ATOM 720 C CA . GLN A 1 90 ? -6.888 4.631 9.470 1.00 92.81 90 GLN A CA 1
ATOM 721 C C . GLN A 1 90 ? -5.886 5.784 9.363 1.00 92.81 90 GLN A C 1
ATOM 723 O O . GLN A 1 90 ? -5.108 5.826 8.415 1.00 92.81 90 GLN A O 1
ATOM 728 N N . GLY A 1 91 ? -5.905 6.718 10.315 1.00 90.62 91 GLY A N 1
ATOM 729 C CA . GLY A 1 91 ? -5.117 7.948 10.259 1.00 90.62 91 GLY A CA 1
ATOM 730 C C . GLY A 1 91 ? -3.772 7.882 10.977 1.00 90.62 91 GLY A C 1
ATOM 731 O O . GLY A 1 91 ? -2.924 8.738 10.746 1.00 90.62 91 GLY A O 1
ATOM 732 N N . THR A 1 92 ? -3.559 6.917 11.875 1.00 90.88 92 THR A N 1
ATOM 733 C CA . THR A 1 92 ? -2.326 6.865 12.678 1.00 90.88 92 THR A CA 1
ATOM 734 C C . THR A 1 92 ? -1.722 5.475 12.738 1.00 90.88 92 THR A C 1
ATOM 736 O O . THR A 1 92 ? -0.563 5.293 12.358 1.00 90.88 92 THR A O 1
ATOM 739 N N . LEU A 1 93 ? -2.473 4.482 13.220 1.00 90.12 93 LEU A N 1
ATOM 740 C CA . LEU A 1 93 ? -1.862 3.196 13.535 1.00 90.12 93 LEU A CA 1
ATOM 741 C C . LEU A 1 93 ? -1.466 2.430 12.266 1.00 90.12 93 LEU A C 1
ATOM 743 O O . LEU A 1 93 ? -0.288 2.140 12.091 1.00 90.12 93 LEU A O 1
ATOM 747 N N . LEU A 1 94 ? -2.404 2.153 11.356 1.00 92.81 94 LEU A N 1
ATOM 748 C CA . LEU A 1 94 ? -2.118 1.380 10.141 1.00 92.81 94 LEU A CA 1
ATOM 749 C C . LEU A 1 94 ? -1.070 2.039 9.224 1.00 92.81 94 LEU A C 1
ATOM 751 O O . LEU A 1 94 ? -0.168 1.313 8.795 1.00 92.81 94 LEU A O 1
ATOM 755 N N . PRO A 1 95 ? -1.101 3.368 8.975 1.00 94.12 95 PRO A N 1
ATOM 756 C CA . PRO A 1 95 ? -0.034 4.033 8.230 1.00 94.12 95 PRO A CA 1
ATOM 757 C C . PRO A 1 95 ? 1.351 3.796 8.843 1.00 94.12 95 PRO A C 1
ATOM 759 O O . PRO A 1 95 ? 2.259 3.336 8.156 1.00 94.12 95 PRO A O 1
ATOM 762 N N . SER A 1 96 ? 1.494 4.006 10.154 1.00 91.56 96 SER A N 1
ATOM 763 C CA . SER A 1 96 ? 2.803 3.909 10.811 1.00 91.56 96 SER A CA 1
ATOM 764 C C . SER A 1 96 ? 3.338 2.478 10.917 1.00 91.56 96 SER A C 1
ATOM 766 O O . SER A 1 96 ? 4.541 2.260 10.772 1.00 91.56 96 SER A O 1
ATOM 768 N N . VAL A 1 97 ? 2.477 1.485 11.173 1.00 93.00 97 VAL A N 1
ATOM 769 C CA . VAL A 1 97 ? 2.937 0.104 11.415 1.00 93.00 97 VAL A CA 1
ATOM 770 C C . VAL A 1 97 ? 3.010 -0.764 10.164 1.00 93.00 97 VAL A C 1
ATOM 772 O O . VAL A 1 97 ? 3.761 -1.739 10.163 1.00 93.00 97 VAL A O 1
ATOM 775 N N . TRP A 1 98 ? 2.250 -0.444 9.115 1.00 93.06 98 TRP A N 1
ATOM 776 C CA . TRP A 1 98 ? 2.293 -1.193 7.861 1.00 93.06 98 TRP A CA 1
ATOM 777 C C . TRP A 1 98 ? 2.949 -0.394 6.743 1.00 93.06 98 TRP A C 1
ATOM 779 O O . TRP A 1 98 ? 3.930 -0.856 6.168 1.00 93.06 98 TRP A O 1
ATOM 789 N N . TRP A 1 99 ? 2.449 0.795 6.422 1.00 91.50 99 TRP A N 1
ATOM 790 C CA . TRP A 1 99 ? 2.963 1.505 5.257 1.00 91.50 99 TRP A CA 1
ATOM 791 C C . TRP A 1 99 ? 4.379 2.007 5.470 1.00 91.50 99 TRP A C 1
ATOM 793 O O . TRP A 1 99 ? 5.280 1.555 4.770 1.00 91.50 99 TRP A O 1
ATOM 803 N N . ASP A 1 100 ? 4.605 2.829 6.489 1.00 91.94 100 ASP A N 1
ATOM 804 C CA . ASP A 1 100 ? 5.920 3.422 6.743 1.00 91.94 100 ASP A CA 1
ATOM 805 C C . ASP A 1 100 ? 6.972 2.345 7.067 1.00 91.94 100 ASP A C 1
ATOM 807 O O . ASP A 1 100 ? 8.122 2.419 6.632 1.00 91.94 100 ASP A O 1
ATOM 811 N N . ALA A 1 101 ? 6.577 1.312 7.819 1.00 91.75 101 ALA A N 1
ATOM 812 C CA . ALA A 1 101 ? 7.492 0.286 8.317 1.00 91.75 101 ALA A CA 1
ATOM 813 C C . ALA A 1 101 ? 7.703 -0.909 7.368 1.00 91.75 101 ALA A C 1
ATOM 815 O O . ALA A 1 101 ? 8.703 -1.615 7.513 1.00 91.75 101 ALA A O 1
ATOM 816 N N . VAL A 1 102 ? 6.779 -1.180 6.439 1.00 91.62 102 VAL A N 1
ATOM 817 C CA . VAL A 1 102 ? 6.808 -2.388 5.590 1.00 91.62 102 VAL A CA 1
ATOM 818 C C . VAL A 1 102 ? 6.699 -2.049 4.111 1.00 91.62 102 VAL A C 1
ATOM 820 O O . VAL A 1 102 ? 7.582 -2.418 3.340 1.00 91.62 102 VAL A O 1
ATOM 823 N N . ALA A 1 103 ? 5.639 -1.355 3.696 1.00 88.88 103 ALA A N 1
ATOM 824 C CA . ALA A 1 103 ? 5.371 -1.133 2.277 1.00 88.88 103 ALA A CA 1
ATOM 825 C C . ALA A 1 103 ? 6.301 -0.072 1.666 1.00 88.88 103 ALA A C 1
ATOM 827 O O . ALA A 1 103 ? 6.878 -0.291 0.604 1.00 88.88 103 ALA A O 1
ATOM 828 N N . GLN A 1 104 ? 6.506 1.058 2.343 1.00 88.56 104 GLN A N 1
ATOM 829 C CA . GLN A 1 104 ? 7.290 2.186 1.847 1.00 88.56 104 GLN A CA 1
ATOM 830 C C . GLN A 1 104 ? 8.772 1.840 1.606 1.00 88.56 104 GLN A C 1
ATOM 832 O O . GLN A 1 104 ? 9.300 2.244 0.569 1.00 88.56 104 GLN A O 1
ATOM 837 N N . PRO A 1 105 ? 9.466 1.049 2.447 1.00 90.69 105 PRO A N 1
ATOM 838 C CA . PRO A 1 105 ? 10.812 0.572 2.123 1.00 90.69 105 PRO A CA 1
ATOM 839 C C . PRO A 1 105 ? 10.897 -0.205 0.799 1.00 90.69 105 PRO A C 1
ATOM 841 O O . PRO A 1 105 ? 11.911 -0.111 0.111 1.00 90.69 105 PRO A O 1
ATOM 844 N N . LEU A 1 106 ? 9.833 -0.925 0.424 1.00 87.69 106 LEU A N 1
ATOM 845 C CA . LEU A 1 106 ? 9.762 -1.737 -0.796 1.00 87.69 106 LEU A CA 1
ATOM 846 C C . LEU A 1 106 ? 9.271 -0.940 -2.017 1.00 87.69 106 LEU A C 1
ATOM 848 O O . LEU A 1 106 ? 9.720 -1.179 -3.134 1.00 87.69 106 LEU A O 1
ATOM 852 N N . LEU A 1 107 ? 8.346 -0.001 -1.806 1.00 87.44 107 LEU A N 1
ATOM 853 C CA . LEU A 1 107 ? 7.523 0.627 -2.849 1.00 87.44 107 LEU A CA 1
ATOM 854 C C . LEU A 1 107 ? 7.679 2.158 -2.922 1.00 87.44 107 LEU A C 1
ATOM 856 O O . LEU A 1 107 ? 6.851 2.851 -3.519 1.00 87.44 107 LEU A O 1
ATOM 860 N N . ASN A 1 108 ? 8.716 2.722 -2.297 1.00 90.38 108 ASN A N 1
ATOM 861 C CA . ASN A 1 108 ? 8.983 4.156 -2.407 1.00 90.38 108 ASN A CA 1
ATOM 862 C C . ASN A 1 108 ? 9.406 4.548 -3.839 1.00 90.38 108 ASN A C 1
ATOM 864 O O . ASN A 1 108 ? 9.974 3.727 -4.569 1.00 90.38 108 ASN A O 1
ATOM 868 N N . PRO A 1 109 ? 9.210 5.821 -4.233 1.00 90.38 109 PRO A N 1
ATOM 869 C CA . PRO A 1 109 ? 9.547 6.290 -5.576 1.00 90.38 109 PRO A CA 1
ATOM 870 C C . PRO A 1 109 ? 11.008 6.048 -5.977 1.00 90.38 109 PRO A C 1
ATOM 872 O O . PRO A 1 109 ? 11.290 5.784 -7.141 1.00 90.38 109 PRO A O 1
ATOM 875 N N . THR A 1 110 ? 11.952 6.099 -5.035 1.00 92.19 110 THR A N 1
ATOM 876 C CA . THR A 1 110 ? 13.372 5.860 -5.327 1.00 92.19 110 THR A CA 1
ATOM 877 C C . THR A 1 110 ? 13.632 4.398 -5.692 1.00 92.19 110 THR A C 1
ATOM 879 O O . THR A 1 110 ? 14.314 4.127 -6.679 1.00 92.19 110 THR A O 1
ATOM 882 N N . ALA A 1 111 ? 13.064 3.455 -4.936 1.00 90.62 111 ALA A N 1
ATOM 883 C CA . ALA A 1 111 ? 13.165 2.023 -5.211 1.00 90.62 111 ALA A CA 1
ATOM 884 C C . ALA A 1 111 ? 12.493 1.659 -6.545 1.00 90.62 111 ALA A C 1
ATOM 886 O O . ALA A 1 111 ? 13.072 0.938 -7.356 1.00 90.62 111 ALA A O 1
ATOM 887 N N . LEU A 1 112 ? 11.315 2.228 -6.817 1.00 90.31 112 LEU A N 1
ATOM 888 C CA . LEU A 1 112 ? 10.607 2.035 -8.084 1.00 90.31 112 LEU A CA 1
ATOM 889 C C . LEU A 1 112 ? 11.373 2.631 -9.272 1.00 90.31 112 LEU A C 1
ATOM 891 O O . LEU A 1 112 ? 11.458 2.002 -10.323 1.00 90.31 112 LEU A O 1
ATOM 895 N N . ALA A 1 113 ? 11.979 3.811 -9.120 1.00 91.75 113 ALA A N 1
ATOM 896 C CA . ALA A 1 113 ? 12.800 4.400 -10.174 1.00 91.75 113 ALA A CA 1
ATOM 897 C C . ALA A 1 113 ? 14.044 3.540 -10.456 1.00 91.75 113 ALA A C 1
ATOM 899 O O . ALA A 1 113 ? 14.393 3.321 -11.616 1.00 91.75 113 ALA A O 1
ATOM 900 N N . ALA A 1 114 ? 14.680 2.994 -9.416 1.00 92.00 114 ALA A N 1
ATOM 901 C CA . ALA A 1 114 ? 15.788 2.057 -9.578 1.00 92.00 114 ALA A CA 1
ATOM 902 C C . ALA A 1 114 ? 15.357 0.777 -10.319 1.00 92.00 114 ALA A C 1
ATOM 904 O O . ALA A 1 114 ? 16.083 0.316 -11.199 1.00 92.00 114 ALA A O 1
ATOM 905 N N . LEU A 1 115 ? 14.162 0.250 -10.030 1.00 90.69 115 LEU A N 1
ATOM 906 C CA . LEU A 1 115 ? 13.582 -0.895 -10.740 1.00 90.69 115 LEU A CA 1
ATOM 907 C C . LEU A 1 115 ? 13.346 -0.590 -12.229 1.00 90.69 115 LEU A C 1
ATOM 909 O O . LEU A 1 115 ? 13.740 -1.382 -13.088 1.00 90.69 115 LEU A O 1
ATOM 913 N N . VAL A 1 116 ? 12.751 0.567 -12.548 1.00 90.62 116 VAL A N 1
ATOM 914 C CA . VAL A 1 116 ? 12.547 1.006 -13.942 1.00 90.62 116 VAL A CA 1
ATOM 915 C C . VAL A 1 116 ? 13.876 1.128 -14.667 1.00 90.62 116 VAL A C 1
ATOM 917 O O . VAL A 1 116 ? 14.017 0.620 -15.777 1.00 90.62 116 VAL A O 1
ATOM 920 N N . ARG A 1 117 ? 14.864 1.757 -14.027 1.00 92.00 117 ARG A N 1
ATOM 921 C CA . ARG A 1 117 ? 16.201 1.898 -14.595 1.00 92.00 117 ARG A CA 1
ATOM 922 C C . ARG A 1 117 ? 16.848 0.539 -14.863 1.00 92.00 117 ARG A C 1
ATOM 924 O O . ARG A 1 117 ? 17.296 0.327 -15.982 1.00 92.00 117 ARG A O 1
ATOM 931 N N . SER A 1 118 ? 16.847 -0.373 -13.889 1.00 91.56 118 SER A N 1
ATOM 932 C CA . SER A 1 118 ? 17.408 -1.724 -14.057 1.00 91.56 118 SER A CA 1
ATOM 933 C C . SER A 1 118 ? 16.751 -2.459 -15.223 1.00 91.56 118 SER A C 1
ATOM 935 O O . SER A 1 118 ? 17.440 -2.997 -16.082 1.00 91.56 118 SER A O 1
ATOM 937 N N . SER A 1 119 ? 15.419 -2.401 -15.304 1.00 90.19 119 SER A N 1
ATOM 938 C CA . SER A 1 119 ? 14.661 -3.059 -16.375 1.00 90.19 119 SER A CA 1
ATOM 939 C C . SER A 1 119 ? 15.020 -2.488 -17.752 1.00 90.19 119 SER A C 1
ATOM 941 O O . SER A 1 119 ? 15.198 -3.235 -18.716 1.00 90.19 119 SER A O 1
ATOM 943 N N . ILE A 1 120 ? 15.172 -1.161 -17.851 1.00 90.62 120 ILE A N 1
ATOM 944 C CA . ILE A 1 120 ? 15.611 -0.490 -19.080 1.00 90.62 120 ILE A CA 1
ATOM 945 C C . ILE A 1 120 ? 17.045 -0.881 -19.434 1.00 90.62 120 ILE A C 1
ATOM 947 O O . ILE A 1 120 ? 17.285 -1.236 -20.584 1.00 90.62 120 ILE A O 1
ATOM 951 N N . ASP A 1 121 ? 17.976 -0.850 -18.480 1.00 89.88 121 ASP A N 1
ATOM 952 C CA . ASP A 1 121 ? 19.388 -1.173 -18.714 1.00 89.88 121 ASP A CA 1
ATOM 953 C C . ASP A 1 121 ? 19.575 -2.638 -19.175 1.00 89.88 121 ASP A C 1
ATOM 955 O O . ASP A 1 121 ? 20.476 -2.922 -19.965 1.00 89.88 121 ASP A O 1
ATOM 959 N N . GLU A 1 122 ? 18.690 -3.555 -18.762 1.00 90.00 122 GLU A N 1
ATOM 960 C CA . GLU A 1 122 ? 18.678 -4.957 -19.209 1.00 90.00 122 GLU A CA 1
ATOM 961 C C . GLU A 1 122 ? 18.287 -5.138 -20.688 1.00 90.00 122 GLU A C 1
ATOM 963 O O . GLU A 1 122 ? 18.825 -6.018 -21.362 1.00 90.00 122 GLU A O 1
ATOM 968 N N . HIS A 1 123 ? 17.370 -4.316 -21.212 1.00 87.69 123 HIS A N 1
ATOM 969 C CA . HIS A 1 123 ? 16.831 -4.464 -22.579 1.00 87.69 123 HIS A CA 1
ATOM 970 C C . HIS A 1 123 ? 17.431 -3.464 -23.569 1.00 87.69 123 HIS A C 1
ATOM 972 O O . HIS A 1 123 ? 17.548 -3.740 -24.762 1.00 87.69 123 HIS A O 1
ATOM 978 N N . CYS A 1 124 ? 17.812 -2.294 -23.071 1.00 88.06 124 CYS A N 1
ATOM 979 C CA . CYS A 1 124 ? 18.334 -1.168 -23.822 1.00 88.06 124 CYS A CA 1
ATOM 980 C C . CYS A 1 124 ? 19.637 -0.702 -23.169 1.00 88.06 124 CYS A C 1
ATOM 982 O O . CYS A 1 124 ? 19.619 0.269 -22.412 1.00 88.06 124 CYS A O 1
ATOM 984 N N . PRO A 1 125 ? 20.772 -1.370 -23.452 1.00 79.88 125 PRO A N 1
ATOM 985 C CA . PRO A 1 125 ? 22.041 -1.032 -22.827 1.00 79.88 125 PRO A CA 1
ATOM 986 C C . PRO A 1 125 ? 22.411 0.425 -23.118 1.00 79.88 125 PRO A C 1
ATOM 988 O O . PRO A 1 125 ? 22.551 0.836 -24.276 1.00 79.88 125 PRO A O 1
ATOM 991 N N . SER A 1 126 ? 22.563 1.199 -22.045 1.00 73.38 126 SER A N 1
ATOM 992 C CA . SER A 1 126 ? 22.984 2.597 -22.090 1.00 73.38 126 SER A CA 1
ATOM 993 C C . SER A 1 126 ? 24.362 2.717 -22.760 1.00 73.38 126 SER A C 1
ATOM 995 O O . SER A 1 126 ? 25.286 1.964 -22.443 1.00 73.38 126 SER A O 1
ATOM 997 N N . GLN A 1 127 ? 24.523 3.656 -23.702 1.00 65.75 127 GLN A N 1
ATOM 998 C CA . GLN A 1 127 ? 25.845 3.931 -24.276 1.00 65.75 127 GLN A CA 1
ATOM 999 C C . GLN A 1 127 ? 26.720 4.724 -23.298 1.00 65.75 127 GLN A C 1
ATOM 1001 O O . GLN A 1 127 ? 26.229 5.491 -22.476 1.00 65.75 127 GLN A O 1
ATOM 1006 N N . GLN A 1 128 ? 28.027 4.503 -23.438 1.00 54.44 128 GLN A N 1
ATOM 1007 C CA . GLN A 1 128 ? 29.144 4.614 -22.490 1.00 54.44 128 GLN A CA 1
ATOM 1008 C C . GLN A 1 128 ? 29.303 5.891 -21.632 1.00 54.44 128 GLN A C 1
ATOM 1010 O O . GLN A 1 128 ? 30.257 5.934 -20.864 1.00 54.44 128 GLN A O 1
ATOM 1015 N N . ASP A 1 129 ? 28.425 6.897 -21.713 1.00 58.38 129 ASP A N 1
ATOM 1016 C CA . ASP A 1 129 ? 28.596 8.150 -20.955 1.00 58.38 129 ASP A CA 1
ATOM 1017 C C . ASP A 1 129 ? 27.318 8.912 -20.560 1.00 58.38 129 ASP A C 1
ATOM 1019 O O . ASP A 1 129 ? 27.404 9.925 -19.877 1.00 58.38 129 ASP A O 1
ATOM 1023 N N . ASN A 1 130 ? 26.118 8.477 -20.943 1.00 59.84 130 ASN A N 1
ATOM 1024 C CA . ASN A 1 130 ? 24.899 9.220 -20.616 1.00 59.84 130 ASN A CA 1
ATOM 1025 C C . ASN A 1 130 ? 23.778 8.240 -20.313 1.00 59.84 130 ASN A C 1
ATOM 1027 O O . ASN A 1 130 ? 23.599 7.290 -21.070 1.00 59.84 130 ASN A O 1
ATOM 1031 N N . SER A 1 131 ? 23.026 8.484 -19.231 1.00 79.62 131 SER A N 1
ATOM 1032 C CA . SER A 1 131 ? 21.775 7.810 -18.834 1.00 79.62 131 SER A CA 1
ATOM 1033 C C . SER A 1 131 ? 20.675 7.955 -19.904 1.00 79.62 131 SER A C 1
ATOM 1035 O O . SER A 1 131 ? 19.552 8.355 -19.611 1.00 79.62 131 SER A O 1
ATOM 1037 N N . THR A 1 132 ? 20.999 7.706 -21.167 1.00 86.31 132 THR A N 1
ATOM 1038 C CA . THR A 1 132 ? 20.186 7.949 -22.343 1.00 86.31 132 THR A CA 1
ATOM 1039 C C . THR A 1 132 ? 20.143 6.717 -23.211 1.00 86.31 132 THR A C 1
ATOM 1041 O O . THR A 1 132 ? 21.181 6.145 -23.546 1.00 86.31 132 THR A O 1
ATOM 1044 N N . VAL A 1 133 ? 18.941 6.373 -23.652 1.00 88.62 133 VAL A N 1
ATOM 1045 C CA . VAL A 1 133 ? 18.706 5.243 -24.551 1.00 88.62 133 VAL A CA 1
ATOM 1046 C C . VAL A 1 133 ? 17.925 5.701 -25.780 1.00 88.62 133 VAL A C 1
ATOM 1048 O O . VAL A 1 133 ? 17.111 6.624 -25.676 1.00 88.62 133 VAL A O 1
ATOM 1051 N N . PRO A 1 134 ? 18.125 5.082 -26.954 1.00 87.38 134 PRO A N 1
ATOM 1052 C CA . PRO A 1 134 ? 17.313 5.392 -28.120 1.00 87.38 134 PRO A CA 1
ATOM 1053 C C . PRO A 1 134 ? 15.839 5.077 -27.843 1.00 87.38 134 PRO A C 1
ATOM 1055 O O . PRO A 1 134 ? 15.501 3.955 -27.460 1.00 87.38 134 PRO A O 1
ATOM 1058 N N . SER A 1 135 ? 14.942 6.029 -28.101 1.00 84.00 135 SER A N 1
ATOM 1059 C CA . SER A 1 135 ? 13.487 5.825 -27.991 1.00 84.00 135 SER A CA 1
ATOM 1060 C C . SER A 1 135 ? 13.003 4.618 -28.798 1.00 84.00 135 SER A C 1
ATOM 1062 O O . SER A 1 135 ? 12.129 3.884 -28.346 1.00 84.00 135 SER A O 1
ATOM 1064 N N . ALA A 1 136 ? 13.614 4.357 -29.958 1.00 85.44 136 ALA A N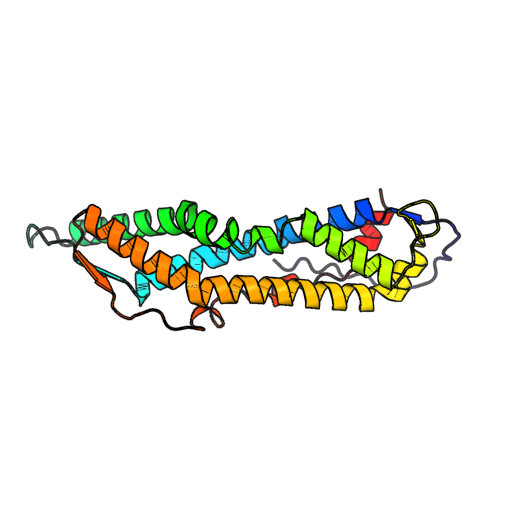 1
ATOM 1065 C CA . ALA A 1 136 ? 13.330 3.181 -30.774 1.00 85.44 136 ALA A CA 1
ATOM 1066 C C . ALA A 1 136 ? 13.576 1.864 -30.017 1.00 85.44 136 ALA A C 1
ATOM 1068 O O . ALA A 1 136 ? 12.790 0.931 -30.162 1.00 85.44 136 ALA A O 1
ATOM 1069 N N . CYS A 1 137 ? 14.613 1.795 -29.175 1.00 88.25 137 CYS A N 1
ATOM 1070 C CA . CYS A 1 137 ? 14.871 0.619 -28.346 1.00 88.25 137 CYS A CA 1
ATOM 1071 C C . CYS A 1 137 ? 13.747 0.413 -27.324 1.00 88.25 137 CYS A C 1
ATOM 1073 O O . CYS A 1 137 ? 13.153 -0.662 -27.264 1.00 88.25 137 CYS A O 1
ATOM 1075 N N . LEU A 1 138 ? 13.388 1.474 -26.594 1.00 86.69 138 LEU A N 1
ATOM 1076 C CA . LEU A 1 138 ? 12.310 1.428 -25.604 1.00 86.69 138 LEU A CA 1
ATOM 1077 C C . LEU A 1 138 ? 10.962 1.043 -26.223 1.00 86.69 138 LEU A C 1
ATOM 1079 O O . LEU A 1 138 ? 10.200 0.300 -25.616 1.00 86.69 138 LEU A O 1
ATOM 1083 N N . ILE A 1 139 ? 10.661 1.532 -27.429 1.00 85.25 139 ILE A N 1
ATOM 1084 C CA . ILE A 1 139 ? 9.433 1.182 -28.154 1.00 85.25 139 ILE A CA 1
ATOM 1085 C C . ILE A 1 139 ? 9.444 -0.301 -28.536 1.00 85.25 139 ILE A C 1
ATOM 1087 O O . ILE A 1 139 ? 8.453 -0.994 -28.294 1.00 85.25 139 ILE A O 1
ATOM 1091 N N . ASN A 1 140 ? 10.560 -0.790 -29.084 1.00 87.81 140 ASN A N 1
ATOM 1092 C CA . ASN A 1 140 ? 10.699 -2.179 -29.522 1.00 87.81 140 ASN A CA 1
ATOM 1093 C C . ASN A 1 140 ? 10.580 -3.179 -28.365 1.00 87.81 140 ASN A C 1
ATOM 1095 O O . ASN A 1 140 ? 10.011 -4.245 -28.569 1.00 87.81 140 ASN A O 1
ATOM 1099 N N . HIS A 1 141 ? 11.057 -2.814 -27.171 1.00 88.06 141 HIS A N 1
ATOM 1100 C CA . HIS A 1 141 ? 10.994 -3.642 -25.959 1.00 88.06 141 HIS A CA 1
ATOM 1101 C C . HIS A 1 141 ? 9.870 -3.237 -24.994 1.00 88.06 141 HIS A C 1
ATOM 1103 O O . HIS A 1 141 ? 9.836 -3.677 -23.848 1.00 88.06 141 HIS A O 1
ATOM 1109 N N . SER A 1 142 ? 8.941 -2.374 -25.420 1.00 82.44 142 SER A N 1
ATOM 1110 C CA . SER A 1 142 ? 7.948 -1.779 -24.513 1.00 82.44 142 SER A CA 1
ATOM 1111 C C . SER A 1 142 ? 7.018 -2.801 -23.859 1.00 82.44 142 SER A C 1
ATOM 1113 O O . SER A 1 142 ? 6.544 -2.573 -22.747 1.00 82.44 142 SER A O 1
ATOM 1115 N N . ARG A 1 143 ? 6.750 -3.925 -24.532 1.00 81.25 143 ARG A N 1
ATOM 1116 C CA . ARG A 1 143 ? 5.904 -4.993 -23.996 1.00 81.25 143 ARG A CA 1
ATOM 1117 C C . ARG A 1 143 ? 6.637 -5.789 -22.923 1.00 81.25 143 ARG A C 1
ATOM 1119 O O . ARG A 1 143 ? 6.068 -6.020 -21.863 1.00 81.25 143 ARG A O 1
ATOM 1126 N N . GLU A 1 144 ? 7.868 -6.198 -23.205 1.00 84.50 144 GLU A N 1
ATOM 1127 C CA . GLU A 1 144 ? 8.714 -6.961 -22.290 1.00 84.50 144 GLU A CA 1
ATOM 1128 C C . GLU A 1 144 ? 9.024 -6.136 -21.037 1.00 84.50 144 GLU A C 1
ATOM 1130 O O . GLU A 1 144 ? 8.807 -6.616 -19.927 1.00 84.50 144 GLU A O 1
ATOM 1135 N N . LEU A 1 145 ? 9.405 -4.866 -21.223 1.00 85.12 145 LEU A N 1
ATOM 1136 C CA . LEU A 1 145 ? 9.630 -3.911 -20.136 1.00 85.12 145 LEU A CA 1
ATOM 1137 C C . LEU A 1 145 ? 8.376 -3.727 -19.277 1.00 85.12 145 LEU A C 1
ATOM 1139 O O . LEU A 1 145 ? 8.457 -3.785 -18.055 1.00 85.12 145 LEU A O 1
ATOM 1143 N N . GLY A 1 146 ? 7.211 -3.534 -19.904 1.00 82.12 146 GLY A N 1
ATOM 1144 C CA . GLY A 1 146 ? 5.942 -3.417 -19.182 1.00 82.12 146 GLY A CA 1
ATOM 1145 C C . GLY A 1 146 ? 5.636 -4.654 -18.337 1.00 82.12 146 GLY A C 1
ATOM 1146 O O . GLY A 1 146 ? 5.421 -4.526 -17.139 1.00 82.12 146 GLY A O 1
ATOM 1147 N N . SER A 1 147 ? 5.702 -5.848 -18.940 1.00 81.44 147 SER A N 1
ATOM 1148 C CA . SER A 1 147 ? 5.409 -7.114 -18.249 1.00 81.44 147 SER A CA 1
ATOM 1149 C C . SER A 1 147 ? 6.329 -7.346 -17.053 1.00 81.44 147 SER A C 1
ATOM 1151 O O . SER A 1 147 ? 5.861 -7.713 -15.981 1.00 81.44 147 SER A O 1
ATOM 1153 N N . GLN A 1 148 ? 7.632 -7.105 -17.210 1.00 84.44 148 GLN A N 1
ATOM 1154 C CA . GLN A 1 148 ? 8.596 -7.299 -16.125 1.00 84.44 148 GLN A CA 1
ATOM 1155 C C . GLN A 1 148 ? 8.374 -6.328 -14.971 1.00 84.44 148 GLN A C 1
ATOM 1157 O O . GLN A 1 148 ? 8.464 -6.732 -13.811 1.00 84.44 148 GLN A O 1
ATOM 1162 N N . LEU A 1 149 ? 8.077 -5.063 -15.277 1.00 85.06 149 LEU A N 1
ATOM 1163 C CA . LEU A 1 149 ? 7.779 -4.057 -14.264 1.00 85.06 149 LEU A CA 1
ATOM 1164 C C . LEU A 1 149 ? 6.490 -4.397 -13.515 1.00 85.06 149 LEU A C 1
ATOM 1166 O O . LEU A 1 149 ? 6.480 -4.358 -12.285 1.00 85.06 149 LEU A O 1
ATOM 1170 N N . ASP A 1 150 ? 5.443 -4.799 -14.236 1.00 81.56 150 ASP A N 1
ATOM 1171 C CA . ASP A 1 150 ? 4.171 -5.207 -13.644 1.00 81.56 150 ASP A CA 1
ATOM 1172 C C . ASP A 1 150 ? 4.345 -6.433 -12.734 1.00 81.56 150 ASP A C 1
ATOM 1174 O O . ASP A 1 150 ? 3.852 -6.439 -11.604 1.00 81.56 150 ASP A O 1
ATOM 1178 N N . GLU A 1 151 ? 5.089 -7.449 -13.181 1.00 82.38 151 GLU A N 1
ATOM 1179 C CA . GLU A 1 151 ? 5.390 -8.652 -12.396 1.00 82.38 151 GLU A CA 1
ATOM 1180 C C . GLU A 1 151 ? 6.184 -8.328 -11.122 1.00 82.38 151 GLU A C 1
ATOM 1182 O O . GLU A 1 151 ? 5.839 -8.808 -10.037 1.00 82.38 151 GLU A O 1
ATOM 1187 N N . HIS A 1 152 ? 7.212 -7.481 -11.219 1.00 86.00 152 HIS A N 1
ATOM 1188 C CA . HIS A 1 152 ? 8.028 -7.101 -10.064 1.00 86.00 152 HIS A CA 1
ATOM 1189 C C . HIS A 1 152 ? 7.242 -6.264 -9.056 1.00 86.00 152 HIS A C 1
ATOM 1191 O O . HIS A 1 152 ? 7.261 -6.569 -7.862 1.00 86.00 152 HIS A O 1
ATOM 1197 N N . VAL A 1 153 ? 6.518 -5.237 -9.513 1.00 84.62 153 VAL A N 1
ATOM 1198 C CA . VAL A 1 153 ? 5.687 -4.406 -8.631 1.00 84.62 153 VAL A CA 1
ATOM 1199 C C . VAL A 1 153 ? 4.600 -5.256 -7.971 1.00 84.62 153 VAL A C 1
ATOM 1201 O O . VAL A 1 153 ? 4.384 -5.133 -6.766 1.00 84.62 153 VAL A O 1
ATOM 1204 N N . ALA A 1 154 ? 3.971 -6.176 -8.710 1.00 81.88 154 ALA A N 1
ATOM 1205 C CA . ALA A 1 154 ? 2.998 -7.106 -8.146 1.00 81.88 154 ALA A CA 1
ATOM 1206 C C . ALA A 1 154 ? 3.618 -8.017 -7.077 1.00 81.88 154 ALA A C 1
ATOM 1208 O O . ALA A 1 154 ? 3.006 -8.231 -6.032 1.00 81.88 154 ALA A O 1
ATOM 1209 N N . SER A 1 155 ? 4.833 -8.526 -7.299 1.00 85.62 155 SER A N 1
ATOM 1210 C CA . SER A 1 155 ? 5.543 -9.338 -6.307 1.00 85.62 155 SER A CA 1
ATOM 1211 C C . SER A 1 155 ? 5.825 -8.556 -5.021 1.00 85.62 155 SER A C 1
ATOM 1213 O O . SER A 1 155 ? 5.571 -9.064 -3.930 1.00 85.62 155 SER A O 1
ATOM 1215 N N . LEU A 1 156 ? 6.320 -7.319 -5.134 1.00 87.25 156 LEU A N 1
ATOM 1216 C CA . LEU A 1 156 ? 6.606 -6.457 -3.981 1.00 87.25 156 LEU A CA 1
ATOM 1217 C C . LEU A 1 156 ? 5.331 -6.088 -3.217 1.00 87.25 156 LEU A C 1
ATOM 1219 O O . LEU A 1 156 ? 5.309 -6.083 -1.987 1.00 87.25 156 LEU A O 1
ATOM 1223 N N . LEU A 1 157 ? 4.250 -5.812 -3.944 1.00 84.62 157 LEU A N 1
ATOM 1224 C CA . LEU A 1 157 ? 2.962 -5.498 -3.348 1.00 84.62 157 LEU A CA 1
ATOM 1225 C C . LEU A 1 157 ? 2.361 -6.708 -2.629 1.00 84.62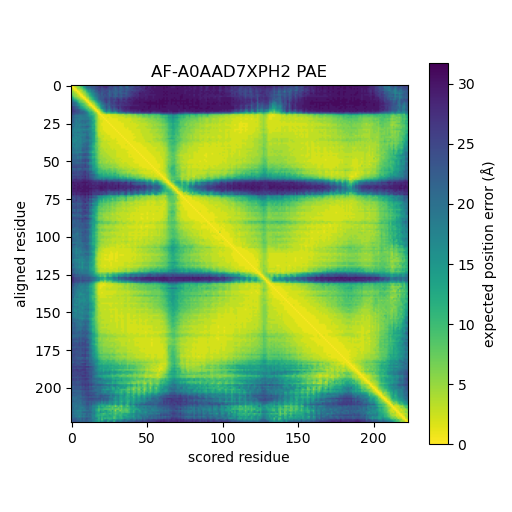 157 LEU A C 1
ATOM 1227 O O . LEU A 1 157 ? 1.926 -6.576 -1.489 1.00 84.62 157 LEU A O 1
ATOM 1231 N N . ASN A 1 158 ? 2.398 -7.893 -3.240 1.00 85.19 158 ASN A N 1
ATOM 1232 C CA . ASN A 1 158 ? 1.960 -9.128 -2.588 1.00 85.19 158 ASN A CA 1
ATOM 1233 C C . ASN A 1 158 ? 2.766 -9.400 -1.315 1.00 85.19 158 ASN A C 1
ATOM 1235 O O . ASN A 1 158 ? 2.180 -9.724 -0.290 1.00 85.19 158 ASN A O 1
ATOM 1239 N N . GLN A 1 159 ? 4.083 -9.175 -1.340 1.00 88.94 159 GLN A N 1
ATOM 1240 C CA . GLN A 1 159 ? 4.917 -9.287 -0.145 1.00 88.94 159 GLN A CA 1
ATOM 1241 C C . GLN A 1 159 ? 4.472 -8.315 0.961 1.00 88.94 159 GLN A C 1
ATOM 1243 O O . GLN A 1 159 ? 4.342 -8.712 2.119 1.00 88.94 159 GLN A O 1
ATOM 1248 N N . ALA A 1 160 ? 4.211 -7.049 0.624 1.00 89.00 160 ALA A N 1
ATOM 1249 C CA . ALA A 1 160 ? 3.739 -6.061 1.593 1.00 89.00 160 ALA A CA 1
ATOM 1250 C C . ALA A 1 160 ? 2.352 -6.413 2.162 1.00 89.00 160 ALA A C 1
ATOM 1252 O O . ALA A 1 160 ? 2.096 -6.184 3.346 1.00 89.00 160 ALA A O 1
ATOM 1253 N N . LEU A 1 161 ? 1.462 -6.968 1.337 1.00 86.19 161 LEU A N 1
ATOM 1254 C CA . LEU A 1 161 ? 0.125 -7.403 1.741 1.00 86.19 161 LEU A CA 1
ATOM 1255 C C . LEU A 1 161 ? 0.152 -8.675 2.596 1.00 86.19 161 LEU A C 1
ATOM 1257 O O . LEU A 1 161 ? -0.601 -8.776 3.565 1.00 86.19 161 LEU A O 1
ATOM 1261 N N . ASP A 1 162 ? 1.041 -9.616 2.295 1.00 88.06 162 ASP A N 1
ATOM 1262 C CA . ASP A 1 162 ? 1.243 -10.812 3.110 1.00 88.06 162 ASP A CA 1
ATOM 1263 C C . ASP A 1 162 ? 1.749 -10.440 4.512 1.00 88.06 162 ASP A C 1
ATOM 1265 O O . ASP A 1 162 ? 1.303 -11.003 5.512 1.00 88.06 162 ASP A O 1
ATOM 1269 N N . GLU A 1 163 ? 2.633 -9.445 4.616 1.00 91.19 163 GLU A N 1
ATOM 1270 C CA . GLU A 1 163 ? 3.083 -8.894 5.899 1.00 91.19 163 GLU A CA 1
ATOM 1271 C C . GLU A 1 163 ? 1.962 -8.167 6.657 1.00 91.19 163 GLU A C 1
ATOM 1273 O O . GLU A 1 163 ? 1.845 -8.312 7.881 1.00 91.19 163 GLU A O 1
ATOM 1278 N N . LEU A 1 164 ? 1.111 -7.414 5.945 1.00 89.81 164 LEU A N 1
ATOM 1279 C CA . LEU A 1 164 ? -0.080 -6.796 6.533 1.00 89.81 164 LEU A CA 1
ATOM 1280 C C . LEU A 1 164 ? -0.956 -7.863 7.193 1.00 89.81 164 LEU A C 1
ATOM 1282 O O . LEU A 1 164 ? -1.284 -7.754 8.373 1.00 89.81 164 LEU A O 1
ATOM 1286 N N . ASP A 1 165 ? -1.298 -8.902 6.437 1.00 89.00 165 ASP A N 1
ATOM 1287 C CA . ASP A 1 165 ? -2.215 -9.957 6.856 1.00 89.00 165 ASP A CA 1
ATOM 1288 C C . ASP A 1 165 ? -1.640 -10.844 7.968 1.00 89.00 165 ASP A C 1
ATOM 1290 O O . ASP A 1 165 ? -2.303 -11.091 8.977 1.00 89.00 165 ASP A O 1
ATOM 1294 N N . SER A 1 166 ? -0.404 -11.314 7.811 1.00 90.06 166 SER A N 1
ATOM 1295 C CA . SER A 1 166 ? 0.167 -12.333 8.698 1.00 90.06 166 SER A CA 1
ATOM 1296 C C . SER A 1 166 ? 0.732 -11.770 10.001 1.00 90.06 166 SER A C 1
ATOM 1298 O O . SER A 1 166 ? 0.746 -12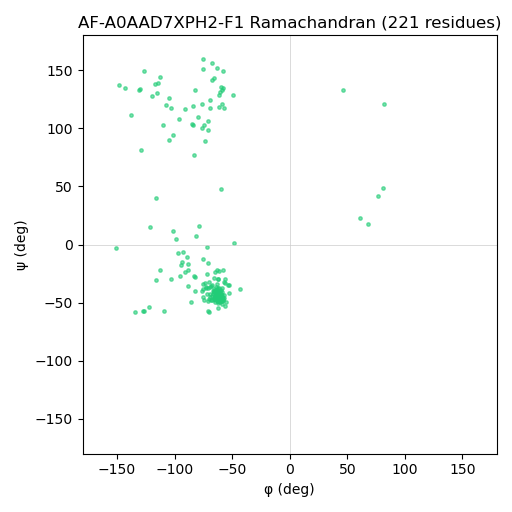.477 11.014 1.00 90.06 166 SER A O 1
ATOM 1300 N N . ARG A 1 167 ? 1.188 -10.511 9.998 1.00 92.50 167 ARG A N 1
ATOM 1301 C CA . ARG A 1 167 ? 1.876 -9.898 11.140 1.00 92.50 167 ARG A CA 1
ATOM 1302 C C . ARG A 1 167 ? 1.190 -8.635 11.630 1.00 92.50 167 ARG A C 1
ATOM 1304 O O . ARG A 1 167 ? 0.876 -8.540 12.816 1.00 92.50 167 ARG A O 1
ATOM 1311 N N . VAL A 1 168 ? 0.948 -7.671 10.744 1.00 92.88 168 VAL A N 1
ATOM 1312 C CA . VAL A 1 168 ? 0.533 -6.334 11.185 1.00 92.88 168 VAL A CA 1
ATOM 1313 C C . VAL A 1 168 ? -0.894 -6.326 11.727 1.00 92.88 168 VAL A C 1
ATOM 1315 O O . VAL A 1 168 ? -1.113 -5.819 12.825 1.00 92.88 168 VAL A O 1
ATOM 1318 N N . VAL A 1 169 ? -1.868 -6.906 11.021 1.00 92.56 169 VAL A N 1
ATOM 1319 C CA . VAL A 1 169 ? -3.268 -6.915 11.474 1.00 92.56 169 VAL A CA 1
ATOM 1320 C C . VAL A 1 169 ? -3.452 -7.591 12.840 1.00 92.56 169 VAL A C 1
ATOM 1322 O O . VAL A 1 169 ? -4.102 -6.988 13.701 1.00 92.56 169 VAL A O 1
ATOM 1325 N N . PRO A 1 170 ? -2.864 -8.772 13.117 1.00 92.12 170 PRO A N 1
ATOM 1326 C CA . PRO A 1 170 ? -2.885 -9.358 14.457 1.00 92.12 170 PRO A CA 1
ATOM 1327 C C . PRO A 1 170 ? -2.384 -8.419 15.558 1.00 92.12 170 PRO A C 1
ATOM 1329 O O . PRO A 1 170 ? -2.962 -8.370 16.648 1.00 92.12 170 PRO A O 1
ATOM 1332 N N . ASP A 1 171 ? -1.313 -7.673 15.296 1.00 92.75 171 ASP A N 1
ATOM 1333 C CA . ASP A 1 171 ? -0.730 -6.761 16.277 1.00 92.75 171 ASP A CA 1
ATOM 1334 C C . ASP A 1 171 ? -1.565 -5.490 16.437 1.00 92.75 171 ASP A C 1
ATOM 1336 O O . ASP A 1 171 ? -1.774 -5.036 17.565 1.00 92.75 171 ASP A O 1
ATOM 1340 N N . VAL A 1 172 ? -2.127 -4.966 15.347 1.00 93.44 172 VAL A N 1
ATOM 1341 C CA . VAL A 1 172 ? -3.094 -3.861 15.374 1.00 93.44 172 VAL A CA 1
ATOM 1342 C C . VAL A 1 172 ? -4.329 -4.244 16.187 1.00 93.44 172 VAL A C 1
ATOM 1344 O O . VAL A 1 172 ? -4.758 -3.459 17.032 1.00 93.44 172 VAL A O 1
ATOM 1347 N N . LEU A 1 173 ? -4.866 -5.457 16.021 1.00 92.19 173 LEU A N 1
ATOM 1348 C CA . LEU A 1 173 ? -6.000 -5.953 16.811 1.00 92.19 173 LEU A CA 1
ATOM 1349 C C . LEU A 1 173 ? -5.685 -5.942 18.317 1.00 92.19 173 LEU A C 1
ATOM 1351 O O . LEU A 1 173 ? -6.470 -5.423 19.113 1.00 92.19 173 LEU A O 1
ATOM 1355 N N . LYS A 1 174 ? -4.514 -6.459 18.715 1.00 91.19 174 LYS A N 1
ATOM 1356 C CA . LYS A 1 174 ? -4.072 -6.463 20.122 1.00 91.19 174 LYS A CA 1
ATOM 1357 C C . LYS A 1 174 ? -3.886 -5.048 20.669 1.00 91.19 174 LYS A C 1
ATOM 1359 O O . LYS A 1 174 ? -4.333 -4.760 21.778 1.00 91.19 174 LYS A O 1
ATOM 1364 N N . GLN A 1 175 ? -3.239 -4.166 19.906 1.00 92.44 175 GLN A N 1
ATOM 1365 C CA . GLN A 1 175 ? -3.019 -2.774 20.305 1.00 92.44 175 GLN A CA 1
ATOM 1366 C C . GLN A 1 175 ? -4.339 -2.013 20.454 1.00 92.44 175 GLN A C 1
ATOM 1368 O O . GLN A 1 175 ? -4.509 -1.267 21.417 1.00 92.44 175 GLN A O 1
ATOM 1373 N N . THR A 1 176 ? -5.298 -2.264 19.564 1.00 91.31 176 THR A N 1
ATOM 1374 C CA . THR A 1 176 ? -6.643 -1.675 19.620 1.00 91.31 176 THR A CA 1
ATOM 1375 C C . THR A 1 176 ? -7.392 -2.123 20.870 1.00 91.31 176 THR A C 1
ATOM 1377 O O . THR A 1 176 ? -7.921 -1.290 21.603 1.00 91.31 176 THR A O 1
ATOM 1380 N N . ALA A 1 177 ? -7.382 -3.424 21.173 1.00 90.88 177 ALA A N 1
ATOM 1381 C CA . ALA A 1 177 ? -7.994 -3.946 22.393 1.00 90.88 177 ALA A CA 1
ATOM 1382 C C . ALA A 1 177 ? -7.347 -3.351 23.658 1.00 90.88 177 ALA A C 1
ATOM 1384 O O . ALA A 1 177 ? -8.045 -2.977 24.601 1.00 90.88 177 ALA A O 1
ATOM 1385 N N . ALA A 1 178 ? -6.019 -3.197 23.668 1.00 91.50 178 ALA A N 1
ATOM 1386 C CA . ALA A 1 178 ? -5.306 -2.560 24.772 1.00 91.50 178 ALA A CA 1
ATOM 1387 C C . ALA A 1 178 ? -5.648 -1.065 24.917 1.00 91.50 178 ALA A C 1
ATOM 1389 O O . ALA A 1 178 ? -5.770 -0.572 26.040 1.00 91.50 178 ALA A O 1
ATOM 1390 N N . LEU A 1 179 ? -5.819 -0.341 23.806 1.00 89.94 179 LEU A N 1
ATOM 1391 C CA . LEU A 1 179 ? -6.257 1.056 23.801 1.00 89.94 179 LEU A CA 1
ATOM 1392 C C . LEU A 1 179 ? -7.662 1.194 24.404 1.00 89.94 179 LEU A C 1
ATOM 1394 O O . LEU A 1 179 ? -7.860 2.000 25.310 1.00 89.94 179 LEU A O 1
ATOM 1398 N N . LEU A 1 180 ? -8.609 0.368 23.958 1.00 89.94 180 LEU A N 1
ATOM 1399 C CA . LEU A 1 180 ? -9.979 0.337 24.479 1.00 89.94 180 LEU A CA 1
ATOM 1400 C C . LEU A 1 180 ? -10.018 0.022 25.981 1.00 89.94 180 LEU A C 1
ATOM 1402 O O . LEU A 1 180 ? -10.699 0.709 26.742 1.00 89.94 180 LEU A O 1
ATOM 1406 N N . ALA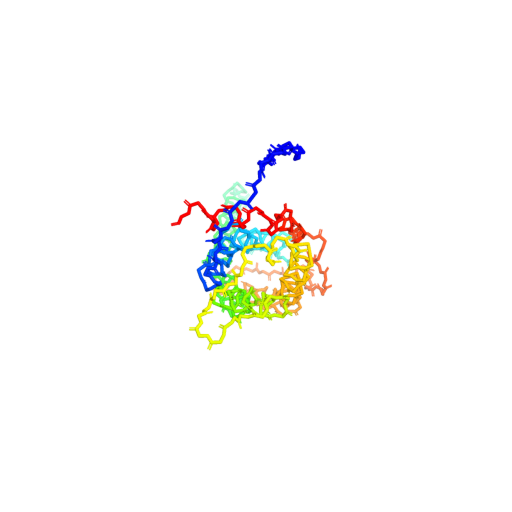 A 1 181 ? -9.210 -0.938 26.437 1.00 89.44 181 ALA A N 1
ATOM 1407 C CA . ALA A 1 181 ? -9.102 -1.269 27.856 1.00 89.44 181 ALA A CA 1
ATOM 1408 C C . ALA A 1 181 ? -8.573 -0.095 28.703 1.00 89.44 181 ALA A C 1
ATOM 1410 O O . ALA A 1 181 ? -9.055 0.131 29.813 1.00 89.44 181 ALA A O 1
ATOM 1411 N N . ARG A 1 182 ? -7.620 0.697 28.185 1.00 89.12 182 ARG A N 1
ATOM 1412 C CA . ARG A 1 182 ? -7.134 1.920 28.861 1.00 89.12 182 ARG A CA 1
ATOM 1413 C C . ARG A 1 182 ? -8.211 2.997 28.964 1.00 89.12 182 ARG A C 1
ATOM 1415 O O . ARG A 1 182 ? -8.199 3.766 29.920 1.00 89.12 182 ARG A O 1
ATOM 1422 N N . MET A 1 183 ? -9.146 3.020 28.018 1.00 86.75 183 MET A N 1
ATOM 1423 C CA . MET A 1 183 ? -10.336 3.873 28.056 1.00 86.75 183 MET A CA 1
ATOM 1424 C C . MET A 1 183 ? -11.459 3.291 28.931 1.00 86.75 183 MET A C 1
ATOM 1426 O O . MET A 1 183 ? -12.554 3.839 28.948 1.00 86.75 183 MET A O 1
ATOM 1430 N N . GLN A 1 184 ? -11.196 2.202 29.667 1.00 86.69 184 GLN A N 1
ATOM 1431 C CA . GLN A 1 184 ? -12.168 1.492 30.508 1.00 86.69 184 GLN A CA 1
ATOM 1432 C C . GLN A 1 184 ? -13.367 0.929 29.726 1.00 86.69 184 GLN A C 1
ATOM 1434 O O . GLN A 1 184 ? -14.417 0.661 30.305 1.00 86.69 184 GLN A O 1
ATOM 1439 N N . ILE A 1 185 ? -13.205 0.706 28.419 1.00 85.00 185 ILE A N 1
ATOM 1440 C CA . ILE A 1 185 ? -14.219 0.076 27.573 1.00 85.00 185 ILE A CA 1
ATOM 1441 C C . ILE A 1 185 ? -13.971 -1.426 27.578 1.00 85.00 185 ILE A C 1
ATOM 1443 O O . ILE A 1 185 ? -12.929 -1.913 27.119 1.00 85.00 185 ILE A O 1
ATOM 1447 N N . LYS A 1 186 ? -14.940 -2.182 28.093 1.00 84.94 186 LYS A N 1
ATOM 1448 C CA . LYS A 1 186 ? -14.858 -3.636 28.101 1.00 84.94 186 LYS A CA 1
ATOM 1449 C C . LYS A 1 186 ? -14.982 -4.134 26.664 1.00 84.94 186 LYS A C 1
ATOM 1451 O O . LYS A 1 186 ? -15.909 -3.794 25.938 1.00 84.94 186 LYS A O 1
ATOM 1456 N N . THR A 1 187 ? -13.991 -4.904 26.237 1.00 86.25 187 THR A N 1
ATOM 1457 C CA . THR A 1 187 ? -13.855 -5.328 24.843 1.00 86.25 187 THR A CA 1
ATOM 1458 C C . THR A 1 187 ? -13.615 -6.824 24.790 1.00 86.25 187 THR A C 1
ATOM 1460 O O . THR A 1 187 ? -12.753 -7.336 25.506 1.00 86.25 187 THR A O 1
ATOM 1463 N N . THR A 1 188 ? -14.347 -7.516 23.922 1.00 85.50 188 THR A N 1
ATOM 1464 C CA . THR A 1 188 ? -14.162 -8.947 23.667 1.00 85.50 188 THR A CA 1
ATOM 1465 C C . THR A 1 188 ? -13.702 -9.145 22.230 1.00 85.50 188 THR A C 1
ATOM 1467 O O . THR A 1 188 ? -14.308 -8.614 21.301 1.00 85.50 188 THR A O 1
ATOM 1470 N N . ILE A 1 189 ? -12.635 -9.919 22.027 1.00 85.81 189 ILE A N 1
ATOM 1471 C CA . ILE A 1 189 ? -12.244 -10.355 20.683 1.00 85.81 189 ILE A CA 1
ATOM 1472 C C . ILE A 1 189 ? -13.156 -11.525 20.306 1.00 85.81 189 ILE A C 1
ATOM 1474 O O . ILE A 1 189 ? -13.040 -12.603 20.887 1.00 85.81 189 ILE A O 1
ATOM 1478 N N . LYS A 1 190 ? -14.069 -11.308 19.352 1.00 85.94 190 LYS A N 1
ATOM 1479 C CA . LYS A 1 190 ? -15.055 -12.310 18.904 1.00 85.94 190 LYS A CA 1
ATOM 1480 C C . LYS A 1 190 ? -14.374 -13.535 18.305 1.00 85.94 190 LYS A C 1
ATOM 1482 O O . LYS A 1 190 ? -14.750 -14.669 18.586 1.00 85.94 190 LYS A O 1
ATOM 1487 N N . GLN A 1 191 ? -13.369 -13.288 17.470 1.00 82.00 191 GLN A N 1
ATOM 1488 C CA . GLN A 1 191 ? -12.610 -14.319 16.779 1.00 82.00 191 GLN A CA 1
ATOM 1489 C C . GLN A 1 191 ? -11.159 -13.863 16.577 1.00 82.00 191 GLN A C 1
ATOM 1491 O O . GLN A 1 191 ? -10.921 -12.702 16.219 1.00 82.00 191 GLN A O 1
ATOM 1496 N N . PRO A 1 192 ? -10.173 -14.751 16.796 1.00 82.25 192 PRO A N 1
ATOM 1497 C CA . PRO A 1 192 ? -8.786 -14.439 16.496 1.00 82.25 192 PRO A CA 1
ATOM 1498 C C . PRO A 1 192 ? -8.609 -14.266 14.987 1.00 82.25 192 PRO A C 1
ATOM 1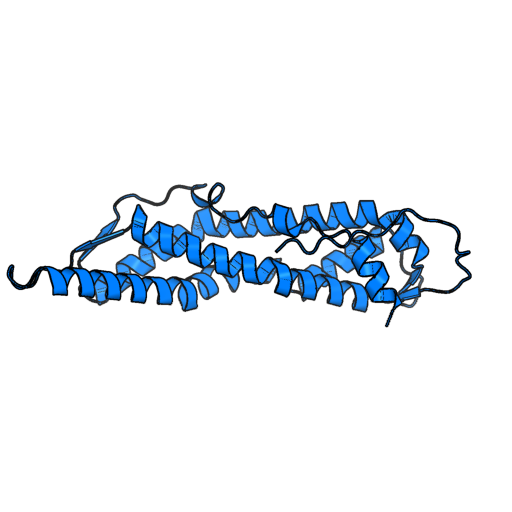500 O O . PRO A 1 192 ? -9.210 -14.995 14.194 1.00 82.25 192 PRO A O 1
ATOM 1503 N N . TRP A 1 193 ? -7.757 -13.320 14.604 1.00 85.38 193 TRP A N 1
ATOM 1504 C CA . TRP A 1 193 ? -7.360 -13.141 13.213 1.00 85.38 193 TRP A CA 1
ATOM 1505 C C . TRP A 1 193 ? -6.737 -14.427 12.652 1.00 85.38 193 TRP A C 1
ATOM 1507 O O . TRP A 1 193 ? -5.913 -15.052 13.326 1.00 85.38 193 TRP A O 1
ATOM 1517 N N . GLN A 1 194 ? -7.129 -14.820 11.439 1.00 83.12 194 GLN A N 1
ATOM 1518 C CA . GLN A 1 194 ? -6.532 -15.954 10.729 1.00 83.12 194 GLN A CA 1
ATOM 1519 C C . GLN A 1 194 ? -5.772 -15.457 9.495 1.00 83.12 194 GLN A C 1
ATOM 1521 O O . GLN A 1 194 ? -6.249 -14.536 8.833 1.00 83.12 194 GLN A O 1
ATOM 1526 N N . PRO A 1 195 ? -4.639 -16.085 9.133 1.00 75.62 195 PRO A N 1
ATOM 1527 C CA . PRO A 1 195 ? -3.939 -15.749 7.902 1.00 75.62 195 PRO A CA 1
ATOM 1528 C C . PRO A 1 195 ? -4.821 -15.913 6.654 1.00 75.62 195 PRO A C 1
ATOM 1530 O O . PRO A 1 195 ? -5.664 -16.812 6.584 1.00 75.62 195 PRO A O 1
ATOM 1533 N N . LYS A 1 196 ? -4.546 -15.094 5.640 1.00 73.75 196 LYS A N 1
ATOM 1534 C CA . LYS A 1 196 ? -5.196 -14.992 4.325 1.00 73.75 196 LYS A CA 1
ATOM 1535 C C . LYS A 1 196 ? -6.634 -14.476 4.350 1.00 73.75 196 LYS A C 1
ATOM 1537 O O . LYS A 1 196 ? -7.356 -14.632 3.365 1.00 73.75 196 LYS A O 1
ATOM 1542 N N . GLN A 1 197 ? -7.057 -13.835 5.436 1.00 73.50 197 GLN A N 1
ATOM 1543 C CA . GLN A 1 197 ? -8.386 -13.223 5.518 1.00 73.50 197 GLN A CA 1
ATOM 1544 C C . GLN A 1 197 ? -8.500 -11.960 4.652 1.00 73.50 197 GLN A C 1
ATOM 1546 O O . GLN A 1 197 ? -9.599 -11.642 4.190 1.00 73.50 197 GLN A O 1
ATOM 1551 N N . LEU A 1 198 ? -7.383 -11.280 4.367 1.00 74.12 198 LEU A N 1
ATOM 1552 C CA . LEU A 1 198 ? -7.372 -10.079 3.527 1.00 74.12 198 LEU A CA 1
ATOM 1553 C C . LEU A 1 198 ? -7.349 -10.351 2.023 1.00 74.12 198 LEU A C 1
ATOM 1555 O O . LEU A 1 198 ? -7.865 -9.536 1.260 1.00 74.12 198 LEU A O 1
ATOM 1559 N N . MET A 1 199 ? -6.805 -11.488 1.578 1.00 61.75 199 MET A N 1
ATOM 1560 C CA . MET A 1 199 ? -6.502 -11.715 0.153 1.00 61.75 199 MET A CA 1
ATOM 1561 C C . MET A 1 199 ? -7.728 -11.685 -0.775 1.00 61.75 199 MET A C 1
ATOM 1563 O O . MET A 1 199 ? -7.588 -11.435 -1.967 1.00 61.75 199 MET A O 1
ATOM 1567 N N . HIS A 1 200 ? -8.932 -11.934 -0.254 1.00 62.84 200 HIS A N 1
ATOM 1568 C CA . HIS A 1 200 ? -10.175 -11.886 -1.035 1.00 62.84 200 HIS A CA 1
ATOM 1569 C C . HIS A 1 200 ? -10.935 -10.563 -0.921 1.00 62.84 200 HIS A C 1
ATOM 1571 O O . HIS A 1 200 ? -11.954 -10.393 -1.590 1.00 62.84 200 HIS A O 1
ATOM 1577 N N . ARG A 1 201 ? -10.501 -9.668 -0.030 1.00 63.44 201 ARG A N 1
ATOM 1578 C CA . ARG A 1 201 ? -11.237 -8.449 0.321 1.00 63.44 201 ARG A CA 1
ATOM 1579 C C . ARG A 1 201 ? -10.481 -7.183 -0.052 1.00 63.44 201 ARG A C 1
ATOM 1581 O O . ARG A 1 201 ? -11.139 -6.215 -0.415 1.00 63.44 201 ARG A O 1
ATOM 1588 N N . LEU A 1 202 ? -9.148 -7.235 -0.037 1.00 65.94 202 LEU A N 1
ATOM 1589 C CA . LEU A 1 202 ? -8.305 -6.133 -0.477 1.00 65.94 202 LEU A CA 1
ATOM 1590 C C . LEU A 1 202 ? -8.497 -5.804 -1.960 1.00 65.94 202 LEU A C 1
ATOM 1592 O O . LEU A 1 202 ? -8.848 -6.688 -2.753 1.00 65.94 202 LEU A O 1
ATOM 1596 N N . PRO A 1 203 ? -8.270 -4.538 -2.349 1.00 59.41 203 PRO A N 1
ATOM 1597 C CA . PRO A 1 203 ? -8.410 -4.119 -3.734 1.00 59.41 203 PRO A CA 1
ATOM 1598 C C . PRO A 1 203 ? -7.454 -4.937 -4.593 1.00 59.41 203 PRO A C 1
ATOM 1600 O O . PRO A 1 203 ? -6.305 -5.169 -4.213 1.00 59.41 203 PRO A O 1
ATOM 1603 N N . ASN A 1 204 ? -7.941 -5.413 -5.740 1.00 57.00 204 ASN A N 1
ATOM 1604 C CA . ASN A 1 204 ? -7.142 -6.275 -6.595 1.00 57.00 204 ASN A CA 1
ATOM 1605 C C . ASN A 1 204 ? -5.887 -5.507 -7.056 1.00 57.00 204 ASN A C 1
ATOM 1607 O O . ASN A 1 204 ? -6.037 -4.522 -7.788 1.00 57.00 204 ASN A O 1
ATOM 1611 N N . PRO A 1 205 ? -4.667 -5.961 -6.710 1.00 53.62 205 PRO A N 1
ATOM 1612 C CA . PRO A 1 205 ? -3.431 -5.306 -7.135 1.00 53.62 205 PRO A CA 1
ATOM 1613 C C . PRO A 1 205 ? -3.310 -5.218 -8.668 1.00 53.62 205 PRO A C 1
ATOM 1615 O O . PRO A 1 205 ? -2.648 -4.323 -9.189 1.00 53.62 205 PRO A O 1
ATOM 1618 N N . VAL A 1 206 ? -4.025 -6.081 -9.407 1.00 47.84 206 VAL A N 1
ATOM 1619 C CA . VAL A 1 206 ? -4.115 -6.077 -10.878 1.00 47.84 206 VAL A CA 1
ATOM 1620 C C . VAL A 1 206 ? -4.752 -4.796 -11.436 1.00 47.84 206 VAL A C 1
ATOM 1622 O O . VAL A 1 206 ? -4.498 -4.435 -12.582 1.00 47.84 206 VAL A O 1
ATOM 1625 N N . ALA A 1 207 ? -5.530 -4.045 -10.649 1.00 45.19 207 ALA A N 1
ATOM 1626 C CA . ALA A 1 207 ? -6.092 -2.768 -11.101 1.00 45.19 207 ALA A CA 1
ATOM 1627 C C . ALA A 1 207 ? -5.012 -1.699 -11.375 1.00 45.19 207 ALA A C 1
ATOM 1629 O O . ALA A 1 207 ? -5.228 -0.819 -12.205 1.00 45.19 207 ALA A O 1
ATOM 1630 N N . CYS A 1 208 ? -3.831 -1.821 -10.757 1.00 47.50 208 CYS A N 1
ATOM 1631 C CA . CYS A 1 208 ? -2.684 -0.946 -11.023 1.00 47.50 208 CYS A CA 1
ATOM 1632 C C . CYS A 1 208 ? -1.986 -1.266 -12.367 1.00 47.50 208 CYS A C 1
ATOM 1634 O O . CYS A 1 208 ? -1.172 -0.478 -12.842 1.00 47.50 208 CYS A O 1
ATOM 1636 N N . GLN A 1 209 ? -2.300 -2.408 -12.999 1.00 50.88 209 GLN A N 1
ATOM 1637 C CA . GLN A 1 209 ? -1.537 -2.989 -14.119 1.00 50.88 209 GLN A CA 1
ATOM 1638 C C . GLN A 1 209 ? -2.032 -2.564 -15.512 1.00 50.88 209 GLN A C 1
ATOM 1640 O O . GLN A 1 209 ? -1.415 -2.876 -16.525 1.00 50.88 209 GLN A O 1
ATOM 1645 N N . THR A 1 210 ? -3.152 -1.841 -15.634 1.00 50.47 210 THR A N 1
ATOM 1646 C CA . THR A 1 210 ? -3.725 -1.519 -16.962 1.00 50.47 210 THR A CA 1
ATOM 1647 C C . THR A 1 210 ? -3.044 -0.360 -17.713 1.00 50.47 210 THR A C 1
ATOM 1649 O O . THR A 1 210 ? -3.603 0.160 -18.683 1.00 50.47 210 THR A O 1
ATOM 1652 N N . HIS A 1 211 ? -1.835 0.057 -17.325 1.00 54.19 211 HIS A N 1
ATOM 1653 C CA . HIS A 1 211 ? -1.121 1.168 -17.963 1.00 54.19 211 HIS A CA 1
ATOM 1654 C C . HIS A 1 211 ? 0.093 0.689 -18.764 1.00 54.19 211 HIS A C 1
ATOM 1656 O O . HIS A 1 211 ? 1.156 0.432 -18.217 1.00 54.19 211 HIS A O 1
ATOM 1662 N N . SER A 1 212 ? -0.041 0.640 -20.095 1.00 54.00 212 SER A N 1
ATOM 1663 C CA . SER A 1 212 ? 1.058 0.231 -20.978 1.00 54.00 212 SER A CA 1
ATOM 1664 C C . SER A 1 212 ? 2.272 1.158 -20.835 1.00 54.00 212 SER A C 1
ATOM 1666 O O . SER A 1 212 ? 2.122 2.373 -21.002 1.00 54.00 212 SER A O 1
ATOM 1668 N N . PHE A 1 213 ? 3.468 0.588 -20.663 1.00 60.69 213 PHE A N 1
ATOM 1669 C CA . PHE A 1 213 ? 4.771 1.271 -20.729 1.00 60.69 213 PHE A CA 1
ATOM 1670 C C . PHE A 1 213 ? 4.865 2.265 -21.904 1.00 60.69 213 PHE A C 1
ATOM 1672 O O . PHE A 1 213 ? 5.334 3.394 -21.763 1.00 60.69 213 PHE A O 1
ATOM 1679 N N . THR A 1 214 ? 4.294 1.893 -23.054 1.00 53.53 214 THR A N 1
ATOM 1680 C CA . THR A 1 214 ? 4.196 2.717 -24.267 1.00 53.53 214 THR A CA 1
ATOM 1681 C C . THR A 1 214 ? 3.579 4.100 -24.018 1.00 53.53 214 THR A C 1
ATOM 1683 O O . THR A 1 214 ? 4.010 5.078 -24.621 1.00 53.53 214 THR A O 1
ATOM 1686 N N . ARG A 1 215 ? 2.610 4.224 -23.101 1.00 59.62 215 ARG A N 1
ATOM 1687 C CA . ARG A 1 215 ? 1.953 5.497 -22.758 1.00 59.62 215 ARG A CA 1
ATOM 1688 C C . ARG A 1 215 ? 2.913 6.472 -22.069 1.00 59.62 215 ARG A C 1
ATOM 1690 O O . ARG A 1 215 ? 2.835 7.670 -22.330 1.00 59.62 215 ARG A O 1
ATOM 1697 N N . TYR A 1 216 ? 3.840 5.972 -21.253 1.00 59.00 216 TYR A N 1
ATOM 1698 C CA . TYR A 1 216 ? 4.861 6.799 -20.602 1.00 59.00 216 TYR A CA 1
ATOM 1699 C C . TYR A 1 216 ? 5.944 7.252 -21.581 1.00 59.00 216 TYR A C 1
ATOM 1701 O O . TYR A 1 216 ? 6.410 8.385 -21.486 1.00 59.00 216 TYR A O 1
ATOM 1709 N N . LEU A 1 217 ? 6.276 6.428 -22.582 1.00 54.09 217 LEU A N 1
ATOM 1710 C CA . LEU A 1 217 ? 7.223 6.804 -23.640 1.00 54.09 217 LEU A CA 1
ATOM 1711 C C . LEU A 1 217 ? 6.744 8.007 -24.458 1.00 54.09 217 LEU A C 1
ATOM 1713 O O . LEU A 1 217 ? 7.548 8.866 -24.813 1.00 54.09 217 LEU A O 1
ATOM 1717 N N . TYR A 1 218 ? 5.438 8.108 -24.722 1.00 50.81 218 TYR A N 1
ATOM 1718 C CA . TYR A 1 218 ? 4.872 9.284 -25.387 1.00 50.81 218 TYR A CA 1
ATOM 1719 C C . TYR A 1 218 ? 4.990 10.549 -24.531 1.00 50.81 218 TYR A C 1
ATOM 1721 O O . TYR A 1 218 ? 5.323 11.604 -25.060 1.00 50.81 218 TYR A O 1
ATOM 1729 N N . LEU A 1 219 ? 4.766 10.455 -23.217 1.00 48.88 219 LEU A N 1
ATOM 1730 C CA . LEU A 1 219 ? 4.889 11.600 -22.307 1.00 48.88 219 LEU A CA 1
ATOM 1731 C C . LEU A 1 219 ? 6.346 12.053 -22.138 1.00 48.88 219 LEU A C 1
ATOM 1733 O O . LEU A 1 219 ? 6.606 13.252 -22.088 1.00 48.88 219 LEU A O 1
ATOM 1737 N N . ALA A 1 220 ? 7.294 11.114 -22.120 1.00 49.72 220 ALA A N 1
ATOM 1738 C CA . ALA A 1 220 ? 8.723 11.407 -22.019 1.00 49.72 220 ALA A CA 1
ATOM 1739 C C . ALA A 1 220 ? 9.322 12.046 -23.286 1.00 49.72 220 ALA A C 1
ATOM 1741 O O . ALA A 1 220 ? 10.410 12.605 -23.216 1.00 49.72 220 ALA A O 1
ATOM 1742 N N . ARG A 1 221 ? 8.624 11.975 -24.429 1.00 45.00 221 ARG A N 1
ATOM 1743 C CA . ARG A 1 221 ? 9.057 12.545 -25.719 1.00 45.00 221 ARG A CA 1
ATOM 1744 C C . ARG A 1 221 ? 8.520 13.961 -25.977 1.00 45.00 221 ARG A C 1
ATOM 1746 O O . ARG A 1 221 ? 8.980 14.628 -26.893 1.00 45.00 221 ARG A O 1
ATOM 1753 N N . VAL A 1 222 ? 7.519 14.408 -25.213 1.00 40.44 222 VAL A N 1
ATOM 1754 C CA . VAL A 1 222 ? 6.810 15.693 -25.421 1.00 40.44 222 VAL A CA 1
ATOM 1755 C C . VAL A 1 222 ? 7.333 16.809 -24.488 1.00 40.44 222 VAL A C 1
ATOM 1757 O O . VAL A 1 222 ? 6.810 17.922 -24.504 1.00 40.44 222 VAL A O 1
ATOM 1760 N N . GLN A 1 223 ? 8.384 16.553 -23.700 1.00 37.00 223 GLN A N 1
ATOM 1761 C CA . GLN A 1 223 ? 9.024 17.518 -22.789 1.00 37.00 223 GLN A CA 1
ATOM 1762 C C . GLN A 1 223 ? 10.531 17.598 -22.998 1.00 37.00 223 GLN A C 1
ATOM 1764 O O . GLN A 1 223 ? 11.094 18.654 -22.633 1.00 37.00 223 GLN A O 1
#

Solvent-accessible surface area (backbone atoms only — not comparable to full-atom values): 12825 Å² total; per-residue (Å²): 135,86,85,77,81,86,77,81,85,88,78,92,74,87,86,78,84,86,59,68,37,54,42,67,62,49,17,45,51,51,16,46,47,47,34,64,77,38,49,49,55,50,51,55,50,43,31,53,51,52,38,49,46,44,56,68,68,25,42,42,83,50,71,81,79,82,58,92,88,44,65,68,60,51,55,50,51,51,49,52,51,51,52,52,50,41,48,46,35,49,74,46,49,45,45,55,64,36,37,65,67,49,34,40,80,67,59,30,42,68,53,41,17,51,50,46,40,52,52,42,47,74,77,40,69,56,54,99,85,48,67,37,34,54,44,69,49,54,61,75,42,22,65,62,48,32,52,52,51,47,51,52,53,49,51,54,49,51,52,38,50,51,45,35,45,67,49,40,49,56,50,51,54,53,52,49,54,52,52,38,47,75,71,71,38,48,69,45,75,72,48,81,84,58,76,69,68,47,78,84,68,50,80,64,75,69,72,68,59,82,66,60,44,60,62,54,55,56,60,65,70,77,112

Secondary structure (DSSP, 8-state):
-------PPP------S--EEEHHHHHHHHHHHIIIIIIHHHHHHHHHHHHHHIIIIIEEEE---S-TT-HHHHHHHHHHHHHHHHHHIIIIIHIIIIIIIIIHHHHSHHHHHHHHHHHHHHHSPPPTTSSEEEHHHHHHTHHHHHHHHHHHHHHHHHHHHHHIIIIIHHHHHHHHHHHHHHTT-EEEESS---TTSSTTTSPPGGGGG---HHHHHHHHH--

Nearest PDB structures (foldseek):
  6ezv-assembly1_X  TM=1.964E-01  e=1.182E+00  Vibrio cholerae
  5c21-assembly1_A  TM=2.144E-01  e=1.449E+00  Escherichia coli

pLDDT: mean 77.73, std 18.18, range [20.78, 94.31]

Sequence (223 aa):
MIIGFYFPPTQGVPLVNDDWVQVDRLAQHMASHWHFDHLEPLASESYAQVSTMLLQDHLDLDLDPRDEDDNVDHGVLKAQVIEGVQSYLQGTLLPSVWWDAVAQPLLNPTALAALVRSSIDEHCPSQQDNSTVPSACLINHSRELGSQLDEHVASLLNQALDELDSRVVPDVLKQTAALLARMQIKTTIKQPWQPKQLMHRLPNPVACQTHSFTRYLYLARVQ

Organism: NCBI:txid688661

Foldseek 3Di:
DDPDDDDDDDDDDDDDDDDKFQLLVLLLVVLVCCVPVPVVVLLLQLQLQLLCCLLPPWKDWDDPPPDPPPPVVVVVVSVVVSVVLSCCSNPPQSCVQQVVPQQCVLRPSVNSSVVLLVLCCVQFPDPDPGSIGPLVSCVVCQVVSLVSSLVSVVVSVVRSVQCCQPPVSQVSSVVSCVVCVVVVIDMDGPDHRDGPPCVVPRDDSCVSSPDGSVVSSVVSRVD